Protein AF-A0A3M1HWL3-F1 (afdb_monomer_lite)

pLDDT: mean 70.91, std 23.05, range [36.47, 98.31]

Foldseek 3Di:
DDDDDDDDDDDDDPPPPVVVVVVPPPCPDPPPPPCPPPPPPDQDFDKDKAFWQDDDPVRFAQWTQGNNDIEGGDPQAAEEEQPHDDDGRFIWMFTFGQDPNHTYTNYIYTDHVVVHPDPDDDDQADKDKDKFFFQDADPDHAQWTAGPNAIEGEDPQEAEEEPPHDDDGRFIWMFIFHDDVVTYTNYIYTDDNVVHPPPPDDDDDPPDDDDDDDDDDDDDDDDDDDDDDDDDDDDDDDDDDDDDDDDDDDDDDDDDDDDDDDDDDDDDDDDDDDDYDDDDDDDDDDDDDDDDDDD

Secondary structure (DSSP, 8-state):
--------------SSSSTTTGGGS--------------------EEEEEEEEE--TTSSSEEEEETTEEEEE-TTSEEE-SSS---TT-EEEEEEEEETTEEEEEEEEE--GGGGT-TT--PPPPEEEEEEEEEE--SSSSEEEEETTEEEEE-TT-EEE-SSS---TT-EEEEEEE-SSSPEEEEEEE--GGGT-S-----S--------------------------------------PPPPPP-PPPP------------------------------------------

Structure (mmCIF, N/CA/C/O backbone):
data_AF-A0A3M1HWL3-F1
#
_entry.id   AF-A0A3M1HWL3-F1
#
loop_
_atom_site.group_PDB
_atom_site.id
_atom_site.type_symbol
_atom_site.label_atom_id
_atom_site.label_alt_id
_atom_site.label_comp_id
_atom_site.label_asym_id
_atom_site.label_entity_id
_atom_site.label_seq_id
_atom_site.pdbx_PDB_ins_code
_atom_site.Cartn_x
_atom_site.Cartn_y
_atom_site.Cartn_z
_atom_site.occupancy
_atom_site.B_iso_or_equiv
_atom_site.auth_seq_id
_atom_site.auth_comp_id
_atom_site.auth_asym_id
_atom_site.auth_atom_id
_atom_site.pdbx_PDB_model_num
ATOM 1 N N . MET A 1 1 ? -75.769 18.851 91.017 1.00 47.22 1 MET A N 1
ATOM 2 C CA . MET A 1 1 ? -76.081 18.820 89.563 1.00 47.22 1 MET A CA 1
ATOM 3 C C . MET A 1 1 ? -75.471 20.046 88.894 1.00 47.22 1 MET A C 1
ATOM 5 O O . MET A 1 1 ? -75.334 21.045 89.587 1.00 47.22 1 MET A O 1
ATOM 9 N N . LYS A 1 2 ? -75.196 19.980 87.576 1.00 42.78 2 LYS A N 1
ATOM 10 C CA . LYS A 1 2 ? -74.488 20.993 86.749 1.00 42.78 2 LYS A CA 1
ATOM 11 C C . LYS A 1 2 ? -72.995 21.183 87.112 1.00 42.78 2 LYS A C 1
ATOM 13 O O . LYS A 1 2 ? -72.636 20.995 88.265 1.00 42.78 2 LYS A O 1
ATOM 18 N N . GLN A 1 3 ? -72.095 21.587 86.206 1.00 40.44 3 GLN A N 1
ATOM 19 C CA . GLN A 1 3 ? -71.888 21.156 84.804 1.00 40.44 3 GLN A CA 1
ATOM 20 C C . GLN A 1 3 ? -70.421 21.462 84.401 1.00 40.44 3 GLN A C 1
ATOM 22 O O . GLN A 1 3 ? -69.780 22.301 85.027 1.00 40.44 3 GLN A O 1
ATOM 27 N N . ARG A 1 4 ? -69.871 20.794 83.374 1.00 51.09 4 ARG A N 1
ATOM 28 C CA . ARG A 1 4 ? -68.501 21.043 82.865 1.00 51.09 4 ARG A CA 1
ATOM 29 C C . ARG A 1 4 ? -68.395 22.390 82.132 1.00 51.09 4 ARG A C 1
ATOM 31 O O . ARG A 1 4 ? -69.223 22.620 81.257 1.00 51.09 4 ARG A O 1
ATOM 38 N N . ILE A 1 5 ? -67.299 23.137 82.324 1.00 49.81 5 ILE A N 1
ATOM 39 C CA . ILE A 1 5 ? -66.631 23.925 81.262 1.00 49.81 5 ILE A CA 1
ATOM 40 C C . ILE A 1 5 ? -65.106 23.873 81.481 1.00 49.81 5 ILE A C 1
ATOM 42 O O . ILE A 1 5 ? -64.631 24.133 82.580 1.00 49.81 5 ILE A O 1
ATOM 46 N N . HIS A 1 6 ? -64.346 23.579 80.424 1.00 48.19 6 HIS A N 1
ATOM 47 C CA . HIS A 1 6 ? -62.909 23.857 80.286 1.00 48.19 6 HIS A CA 1
ATOM 48 C C . HIS A 1 6 ? -62.634 24.229 78.816 1.00 48.19 6 HIS A C 1
ATOM 50 O O . HIS A 1 6 ? -63.374 23.789 77.941 1.00 48.19 6 HIS A O 1
ATOM 56 N N . LEU A 1 7 ? -61.536 24.961 78.572 1.00 46.34 7 LEU A N 1
ATOM 57 C CA . LEU A 1 7 ? -60.961 25.334 77.262 1.00 46.34 7 LEU A CA 1
ATOM 58 C C . LEU A 1 7 ? -61.793 26.281 76.366 1.00 46.34 7 LEU A C 1
ATOM 60 O O . LEU A 1 7 ? -62.846 25.918 75.860 1.00 46.34 7 LEU A O 1
ATOM 64 N N . SER A 1 8 ? -61.229 27.455 76.045 1.00 42.25 8 SER A N 1
ATOM 65 C CA . SER A 1 8 ? -60.746 27.761 74.677 1.00 42.25 8 SER A CA 1
ATOM 66 C C . SER A 1 8 ? -60.300 29.228 74.521 1.00 42.25 8 SER A C 1
ATOM 68 O O . SER A 1 8 ? -61.125 30.139 74.518 1.00 42.25 8 SER A O 1
ATOM 70 N N . ARG A 1 9 ? -58.986 29.446 74.365 1.00 52.34 9 ARG A N 1
ATOM 71 C CA . ARG A 1 9 ? -58.283 30.650 73.855 1.00 52.34 9 ARG A CA 1
ATOM 72 C C . ARG A 1 9 ? -56.834 30.223 73.518 1.00 52.34 9 ARG A C 1
ATOM 74 O O . ARG A 1 9 ? -56.379 29.271 74.154 1.00 52.34 9 ARG A O 1
ATOM 81 N N . PRO A 1 10 ? -56.051 30.931 72.668 1.00 53.69 10 PRO A N 1
ATOM 82 C CA . PRO A 1 10 ? -56.366 32.084 71.805 1.00 53.69 10 PRO A CA 1
ATOM 83 C C . PRO A 1 10 ? -55.828 31.908 70.346 1.00 53.69 10 PRO A C 1
ATOM 85 O O . PRO A 1 10 ? -55.469 30.810 69.942 1.00 53.69 10 PRO A O 1
ATOM 88 N N . LYS A 1 11 ? -55.668 33.025 69.607 1.00 46.22 11 LYS A N 1
ATOM 89 C CA . LYS A 1 11 ? -54.795 33.220 68.417 1.00 46.22 11 LYS A CA 1
ATOM 90 C C . LYS A 1 11 ? -55.239 32.591 67.077 1.00 46.22 11 LYS A C 1
ATOM 92 O O . LYS A 1 11 ? -54.697 31.583 66.641 1.00 46.22 11 LYS A O 1
ATOM 97 N N . GLN A 1 12 ? -56.076 33.315 66.327 1.00 54.50 12 GLN A N 1
ATOM 98 C CA . GLN A 1 12 ? -56.150 33.216 64.858 1.00 54.50 12 GLN A CA 1
ATOM 99 C C . GLN A 1 12 ? -55.900 34.595 64.227 1.00 54.50 12 GLN A C 1
ATOM 101 O O . GLN A 1 12 ? -56.829 35.353 63.976 1.00 54.50 12 GLN A O 1
ATOM 106 N N . ALA A 1 13 ? -54.623 34.940 64.037 1.00 53.09 13 ALA A N 1
ATOM 107 C CA . ALA A 1 13 ? -54.184 36.192 63.402 1.00 53.09 13 ALA A CA 1
ATOM 108 C C . ALA A 1 13 ? -52.780 36.068 62.760 1.00 53.09 13 ALA A C 1
ATOM 110 O O . ALA A 1 13 ? -52.044 37.045 62.672 1.00 53.09 13 ALA A O 1
ATOM 111 N N . LEU A 1 14 ? -52.365 34.851 62.375 1.00 52.31 14 LEU A N 1
ATOM 112 C CA . LEU A 1 14 ? -50.998 34.568 61.903 1.00 52.31 14 LEU A CA 1
ATOM 113 C C . LEU A 1 14 ? -50.956 33.484 60.806 1.00 52.31 14 LEU A C 1
ATOM 115 O O . LEU A 1 14 ? -50.090 32.616 60.804 1.00 52.31 14 LEU A O 1
ATOM 119 N N . THR A 1 15 ? -51.924 33.507 59.888 1.00 50.88 15 THR A N 1
ATOM 120 C CA . THR A 1 15 ? -52.140 32.448 58.879 1.00 50.88 15 THR A CA 1
ATOM 121 C C . THR A 1 15 ? -52.074 32.924 57.422 1.00 50.88 15 THR A C 1
ATOM 123 O O . THR A 1 15 ? -52.390 32.149 56.528 1.00 50.88 15 THR A O 1
ATOM 126 N N . LEU A 1 16 ? -51.617 34.159 57.154 1.00 48.09 16 LEU A N 1
ATOM 127 C CA . LEU A 1 16 ? -51.400 34.663 55.781 1.00 48.09 16 LEU A CA 1
ATOM 128 C C . LEU A 1 16 ? -49.927 34.898 55.391 1.00 48.09 16 LEU A C 1
ATOM 130 O O . LEU A 1 16 ? -49.612 34.871 54.207 1.00 48.09 16 LEU A O 1
ATOM 134 N N . ALA A 1 17 ? -49.008 35.088 56.345 1.00 48.66 17 ALA A N 1
ATOM 135 C CA . ALA A 1 17 ? -47.613 35.434 56.031 1.00 48.66 17 ALA A CA 1
ATOM 136 C C . ALA A 1 17 ? -46.763 34.254 55.508 1.00 48.66 17 ALA A C 1
ATOM 138 O O . ALA A 1 17 ? -45.761 34.473 54.834 1.00 48.66 17 ALA A O 1
ATOM 139 N N . LEU A 1 18 ? -47.151 33.004 55.793 1.00 48.81 18 LEU A N 1
ATOM 140 C CA . LEU A 1 18 ? -46.378 31.809 55.415 1.00 48.81 18 LEU A CA 1
ATOM 141 C C . LEU A 1 18 ? -46.730 31.236 54.031 1.00 48.81 18 LEU A C 1
ATOM 143 O O . LEU A 1 18 ? -45.906 30.539 53.445 1.00 48.81 18 LEU A O 1
ATOM 147 N N . LEU A 1 19 ? -47.899 31.567 53.469 1.00 48.03 19 LEU A N 1
ATOM 148 C CA . LEU A 1 19 ? -48.328 31.059 52.155 1.00 48.03 19 LEU A CA 1
ATOM 149 C C . LEU A 1 19 ? -47.702 31.802 50.961 1.00 48.03 19 LEU A C 1
ATOM 151 O O . LEU A 1 19 ? -47.799 31.338 49.828 1.00 48.03 19 LEU A O 1
ATOM 155 N N . LEU A 1 20 ? -47.017 32.923 51.210 1.00 48.75 20 LEU A N 1
ATOM 156 C CA . LEU A 1 20 ? -46.246 33.659 50.200 1.00 48.75 20 LEU A CA 1
ATOM 157 C C . LEU A 1 20 ? -44.775 33.211 50.120 1.00 48.75 20 LEU A C 1
ATOM 159 O O . LEU A 1 20 ? -44.113 33.482 49.124 1.00 48.75 20 LEU A O 1
ATOM 163 N N . PHE A 1 21 ? -44.277 32.470 51.119 1.00 48.28 21 PHE A N 1
ATOM 164 C CA . PHE A 1 21 ? -42.935 31.867 51.093 1.00 48.28 21 PHE A CA 1
ATOM 165 C C . PHE A 1 21 ? -42.947 30.399 50.624 1.00 48.28 21 PHE A C 1
ATOM 167 O O . PHE A 1 21 ? -41.937 29.892 50.144 1.00 48.28 21 PHE A O 1
ATOM 174 N N . SER A 1 22 ? -44.099 29.718 50.685 1.00 47.78 22 SER A N 1
ATOM 175 C CA . SER A 1 22 ? -44.264 28.342 50.190 1.00 47.78 22 SER A CA 1
ATOM 176 C C . SER A 1 22 ? -44.383 28.220 48.664 1.00 47.78 22 SER A C 1
ATOM 178 O O . SER A 1 22 ? -44.334 27.107 48.147 1.00 47.78 22 SER A O 1
ATOM 180 N N . LEU A 1 23 ? -44.518 29.331 47.928 1.00 48.88 23 LEU A N 1
ATOM 181 C CA . LEU A 1 23 ? -44.571 29.319 46.458 1.00 48.88 23 LEU A CA 1
ATOM 182 C C . LEU A 1 23 ? -43.179 29.342 45.791 1.00 48.88 23 LEU A C 1
ATOM 184 O O . LEU A 1 23 ? -43.087 29.237 44.572 1.00 48.88 23 LEU A O 1
ATOM 188 N N . LEU A 1 24 ? -42.095 29.445 46.572 1.00 54.09 24 LEU A N 1
ATOM 189 C CA . LEU A 1 24 ? -40.714 29.496 46.066 1.00 54.09 24 LEU A CA 1
ATOM 190 C C . LEU A 1 24 ? -39.944 28.163 46.204 1.00 54.09 24 LEU A C 1
ATOM 192 O O . LEU A 1 24 ? -38.723 28.140 46.088 1.00 54.09 24 LEU A O 1
ATOM 196 N N . ALA A 1 25 ? -40.652 27.055 46.451 1.00 52.81 25 ALA A N 1
ATOM 197 C CA . ALA A 1 25 ? -40.077 25.719 46.660 1.00 52.81 25 ALA A CA 1
ATOM 198 C C . ALA A 1 25 ? -40.472 24.680 45.584 1.00 52.81 25 ALA A C 1
ATOM 200 O O . ALA A 1 25 ? -40.158 23.501 45.726 1.00 52.81 25 ALA A O 1
ATOM 201 N N . LEU A 1 26 ? -41.138 25.099 44.496 1.00 53.81 26 LEU A N 1
ATOM 202 C CA . LEU A 1 26 ? -41.476 24.247 43.340 1.00 53.81 26 LEU A CA 1
ATOM 203 C C . LEU A 1 26 ? -40.647 24.583 42.088 1.00 53.81 26 LEU A C 1
ATOM 205 O O . LEU A 1 26 ? -41.133 24.532 40.962 1.00 53.81 26 LEU A O 1
ATOM 209 N N . PHE A 1 27 ? -39.357 24.848 42.287 1.00 58.44 27 PHE A N 1
ATOM 210 C CA . PHE A 1 27 ? -38.352 24.623 41.251 1.00 58.44 27 PHE A CA 1
ATOM 211 C C . PHE A 1 27 ? -37.621 23.312 41.568 1.00 58.44 27 PHE A C 1
ATOM 213 O O . PHE A 1 27 ? -36.590 23.353 42.246 1.00 58.44 27 PHE A O 1
ATOM 220 N N . PRO A 1 28 ? -38.120 22.137 41.116 1.00 55.75 28 PRO A N 1
ATOM 221 C CA . PRO A 1 28 ? -37.243 20.979 40.987 1.00 55.75 28 PRO A CA 1
ATOM 222 C C . PRO A 1 28 ? -36.056 21.436 40.141 1.00 55.75 28 PRO A C 1
ATOM 224 O O . PRO A 1 28 ? -36.254 22.007 39.067 1.00 55.75 28 PRO A O 1
ATOM 227 N N . GLY A 1 29 ? -34.847 21.299 40.692 1.00 54.78 29 GLY A N 1
ATOM 228 C CA . GLY A 1 29 ? -33.678 21.995 40.169 1.00 54.78 29 GLY A CA 1
ATOM 229 C C . GLY A 1 29 ? -33.536 21.776 38.668 1.00 54.78 29 GLY A C 1
ATOM 230 O O . GLY A 1 29 ? -33.640 20.639 38.204 1.00 54.78 29 GLY A O 1
ATOM 231 N N . MET A 1 30 ? -33.297 22.858 37.920 1.00 61.97 30 MET A N 1
ATOM 232 C CA . MET A 1 30 ? -32.894 22.755 36.522 1.00 61.97 30 MET A CA 1
ATOM 233 C C . MET A 1 30 ? -31.543 22.047 36.479 1.00 61.97 30 MET A C 1
ATOM 235 O O . MET A 1 30 ? -30.487 22.677 36.500 1.00 61.97 30 MET A O 1
ATOM 239 N N . ALA A 1 31 ? -31.590 20.715 36.441 1.00 56.38 31 ALA A N 1
ATOM 240 C CA . ALA A 1 31 ? -30.487 19.903 35.992 1.00 56.38 31 ALA A CA 1
ATOM 241 C C . ALA A 1 31 ? -30.083 20.478 34.641 1.00 56.38 31 ALA A C 1
ATOM 243 O O . ALA A 1 31 ? -30.916 20.551 33.733 1.00 56.38 31 ALA A O 1
ATOM 244 N N . SER A 1 32 ? -28.836 20.935 34.538 1.00 51.66 32 SER A N 1
ATOM 245 C CA . SER A 1 32 ? -28.289 21.432 33.289 1.00 51.66 32 SER A CA 1
ATOM 246 C C . SER A 1 32 ? -28.377 20.308 32.269 1.00 51.66 32 SER A C 1
ATOM 248 O O . SER A 1 32 ? -27.518 19.428 32.218 1.00 51.66 32 SER A O 1
ATOM 250 N N . ALA A 1 33 ? -29.435 20.340 31.460 1.00 50.56 33 ALA A N 1
ATOM 251 C CA . ALA A 1 33 ? -29.494 19.652 30.193 1.00 50.56 33 ALA A CA 1
ATOM 252 C C . ALA A 1 33 ? -28.447 20.338 29.320 1.00 50.56 33 ALA A C 1
ATOM 254 O O . ALA A 1 33 ? -28.773 21.240 28.544 1.00 50.56 33 ALA A O 1
ATOM 255 N N . ASP A 1 34 ? -27.184 19.947 29.533 1.00 49.66 34 ASP A N 1
ATOM 256 C CA . ASP A 1 34 ? -26.036 20.331 28.731 1.00 49.66 34 ASP A CA 1
ATOM 257 C C . ASP A 1 34 ? -26.288 19.811 27.323 1.00 49.66 34 ASP A C 1
ATOM 259 O O . ASP A 1 34 ? -25.850 18.740 26.892 1.00 49.66 34 ASP A O 1
ATOM 263 N N . SER A 1 35 ? -27.041 20.638 26.611 1.00 51.84 35 SER A N 1
ATOM 264 C CA . SER A 1 35 ? -27.307 20.565 25.196 1.00 51.84 35 SER A CA 1
ATOM 265 C C . SER A 1 35 ? -26.067 21.054 24.458 1.00 51.84 35 SER A C 1
ATOM 267 O O . SER A 1 35 ? -26.163 21.865 23.539 1.00 51.84 35 SER A O 1
ATOM 269 N N . SER A 1 36 ? -24.897 20.536 24.857 1.00 53.97 36 SER A N 1
ATOM 270 C CA . SER A 1 36 ? -23.894 19.963 23.972 1.00 53.97 36 SER A CA 1
ATOM 271 C C . SER A 1 36 ? -24.584 19.483 22.699 1.00 53.97 36 SER A C 1
ATOM 273 O O . SER A 1 36 ? -25.106 18.371 22.596 1.00 53.97 36 SER A O 1
ATOM 275 N N . VAL A 1 37 ? -24.690 20.411 21.744 1.00 49.88 37 VAL A N 1
ATOM 276 C CA . VAL A 1 37 ? -25.440 20.210 20.513 1.00 49.88 37 VAL A CA 1
ATOM 277 C C . VAL A 1 37 ? -24.783 19.027 19.838 1.00 49.88 37 VAL A C 1
ATOM 279 O O . VAL A 1 37 ? -23.657 19.140 19.345 1.00 49.88 37 VAL A O 1
ATOM 282 N N . GLN A 1 38 ? -25.463 17.878 19.859 1.00 51.12 38 GLN A N 1
ATOM 283 C CA . GLN A 1 38 ? -25.009 16.685 19.166 1.00 51.12 38 GLN A CA 1
ATOM 284 C C . GLN A 1 38 ? -25.100 16.995 17.680 1.00 51.12 38 GLN A C 1
ATOM 286 O O . GLN A 1 38 ? -26.122 16.745 17.039 1.00 51.12 38 GLN A O 1
ATOM 291 N N . ALA A 1 39 ? -24.028 17.606 17.166 1.00 57.38 39 ALA A N 1
ATOM 292 C CA . ALA A 1 39 ? -23.864 17.955 15.771 1.00 57.38 39 ALA A CA 1
ATOM 293 C C . ALA A 1 39 ? -24.282 16.721 14.968 1.00 57.38 39 ALA A C 1
ATOM 295 O O . ALA A 1 39 ? -23.737 15.637 15.226 1.00 57.38 39 ALA A O 1
ATOM 296 N N . PRO A 1 40 ? -25.307 16.854 14.103 1.00 52.78 40 PRO A N 1
ATOM 297 C CA . PRO A 1 40 ? -26.088 15.724 13.608 1.00 52.78 40 PRO A CA 1
ATOM 298 C C . PRO A 1 40 ? -25.132 14.670 13.079 1.00 52.78 40 PRO A C 1
ATOM 300 O O . PRO A 1 40 ? -24.224 15.060 12.350 1.00 52.78 40 PRO A O 1
ATOM 303 N N . MET A 1 41 ? -25.304 13.399 13.490 1.00 52.22 41 MET A N 1
ATOM 304 C CA . MET A 1 41 ? -24.311 12.312 13.373 1.00 52.22 41 MET A CA 1
ATOM 305 C C . MET A 1 41 ? -23.811 12.081 11.937 1.00 52.22 41 MET A C 1
ATOM 307 O O . MET A 1 41 ? -24.128 11.102 11.251 1.00 52.22 41 MET A O 1
ATOM 311 N N . GLU A 1 42 ? -22.943 12.995 11.524 1.00 52.69 42 GLU A N 1
ATOM 312 C CA . GLU A 1 42 ? -22.092 12.951 10.363 1.00 52.69 42 GLU A CA 1
ATOM 313 C C . GLU A 1 42 ? -21.336 11.632 10.470 1.00 52.69 42 GLU A C 1
ATOM 315 O O . GLU A 1 42 ? -20.925 11.225 11.564 1.00 52.69 42 GLU A O 1
ATOM 320 N N . ARG A 1 43 ? -21.221 10.894 9.363 1.00 60.56 43 ARG A N 1
ATOM 321 C CA . ARG A 1 43 ? -20.909 9.453 9.402 1.00 60.56 43 ARG A CA 1
ATOM 322 C C . ARG A 1 43 ? -19.403 9.207 9.573 1.00 60.56 43 ARG A C 1
ATOM 324 O O . ARG A 1 43 ? -18.807 8.415 8.817 1.00 60.56 43 ARG A O 1
ATOM 331 N N . ARG A 1 44 ? -18.823 9.915 10.552 1.00 66.56 44 ARG A N 1
ATOM 332 C CA . ARG A 1 44 ? -17.413 10.206 10.788 1.00 66.56 44 ARG A CA 1
ATOM 333 C C . ARG A 1 44 ? -16.609 8.924 10.788 1.00 66.56 44 ARG A C 1
ATOM 335 O O . ARG A 1 44 ? -16.728 8.043 11.635 1.00 66.56 44 ARG A O 1
ATOM 342 N N . ARG A 1 45 ? -15.796 8.831 9.746 1.00 81.44 45 ARG A N 1
ATOM 343 C CA . ARG A 1 45 ? -14.813 7.782 9.531 1.00 81.44 45 ARG A CA 1
ATOM 344 C C . ARG A 1 45 ? -13.617 8.072 10.426 1.00 81.44 45 ARG A C 1
ATOM 346 O O . ARG A 1 45 ? -12.708 8.789 10.018 1.00 81.44 45 ARG A O 1
ATOM 353 N N . ALA A 1 46 ? -13.653 7.543 11.641 1.00 93.81 46 ALA A N 1
ATOM 354 C CA . ALA A 1 46 ? -12.546 7.658 12.575 1.00 93.81 46 ALA A CA 1
ATOM 355 C C . ALA A 1 46 ? -11.341 6.827 12.101 1.00 93.81 46 ALA A C 1
ATOM 357 O O . ALA A 1 46 ? -11.486 5.833 11.377 1.00 93.81 46 ALA A O 1
ATOM 358 N N . SER A 1 47 ? -10.149 7.235 12.524 1.00 96.31 47 SER A N 1
ATOM 359 C CA . SER A 1 47 ? -8.898 6.508 12.317 1.00 96.31 47 SER A CA 1
ATOM 360 C C . SER A 1 47 ? -8.088 6.479 13.602 1.00 96.31 47 SER A C 1
ATOM 362 O O . SER A 1 47 ? -8.042 7.474 14.320 1.00 96.31 47 SER A O 1
ATOM 364 N N . TRP A 1 48 ? -7.440 5.350 13.859 1.00 97.38 48 TRP A N 1
ATOM 365 C CA . TRP A 1 48 ? -6.569 5.115 15.005 1.00 97.38 48 TRP A CA 1
ATOM 366 C C . TRP A 1 48 ? -5.295 4.418 14.517 1.00 97.38 48 TRP A C 1
ATOM 368 O O . TRP A 1 48 ? -5.351 3.636 13.562 1.00 97.38 48 TRP A O 1
ATOM 378 N N . ARG A 1 49 ? -4.159 4.720 15.149 1.00 97.38 49 ARG A N 1
ATOM 379 C CA . ARG A 1 49 ? -2.868 4.062 14.911 1.00 97.38 49 ARG A CA 1
ATOM 380 C C . ARG A 1 49 ? -2.374 3.434 16.205 1.00 97.38 49 ARG A C 1
ATOM 382 O O . ARG A 1 49 ? -2.605 3.980 17.280 1.00 97.38 49 ARG A O 1
ATOM 389 N N . GLY A 1 50 ? -1.699 2.301 16.086 1.00 97.25 50 GLY A N 1
ATOM 390 C CA . GLY A 1 50 ? -1.073 1.618 17.208 1.00 97.25 50 GLY A CA 1
ATOM 391 C C . GLY A 1 50 ? -0.522 0.255 16.814 1.00 97.25 50 GLY A C 1
ATOM 392 O O . GLY A 1 50 ? -0.786 -0.248 15.721 1.00 97.25 50 GLY A O 1
ATOM 393 N N . VAL A 1 51 ? 0.244 -0.339 17.722 1.00 96.69 51 VAL A N 1
ATOM 394 C CA . VAL A 1 51 ? 0.781 -1.695 17.574 1.00 96.69 51 VAL A CA 1
ATOM 395 C C . VAL A 1 51 ? -0.357 -2.707 17.700 1.00 96.69 51 VAL A C 1
ATOM 397 O O . VAL A 1 51 ? -1.195 -2.580 18.597 1.00 96.69 51 VAL A O 1
ATOM 400 N N . ILE A 1 52 ? -0.407 -3.707 16.822 1.00 97.44 52 ILE A N 1
ATOM 401 C CA . ILE A 1 52 ? -1.327 -4.842 16.959 1.00 97.44 52 ILE A CA 1
ATOM 402 C C . ILE A 1 52 ? -0.852 -5.695 18.142 1.00 97.44 52 ILE A C 1
ATOM 404 O O . ILE A 1 52 ? 0.213 -6.302 18.069 1.00 97.44 52 ILE A O 1
ATOM 408 N N . SER A 1 53 ? -1.631 -5.770 19.221 1.00 97.25 53 SER A N 1
ATOM 409 C CA . SER A 1 53 ? -1.343 -6.652 20.364 1.00 97.25 53 SER A CA 1
ATOM 410 C C . SER A 1 53 ? -2.123 -7.967 20.313 1.00 97.25 53 SER A C 1
ATOM 412 O O . SER A 1 53 ? -1.675 -8.959 20.876 1.00 97.25 53 SER A O 1
ATOM 414 N N . ALA A 1 54 ? -3.254 -8.009 19.601 1.00 96.94 54 ALA A N 1
ATOM 415 C CA . ALA A 1 54 ? -3.995 -9.239 19.332 1.00 96.94 54 ALA A CA 1
ATOM 416 C C . ALA A 1 54 ? -4.762 -9.162 18.004 1.00 96.94 54 ALA A C 1
ATOM 418 O O . ALA A 1 54 ? -5.178 -8.090 17.558 1.00 96.94 54 ALA A O 1
ATOM 419 N N . MET A 1 55 ? -4.982 -10.319 17.383 1.00 95.38 55 MET A N 1
ATOM 420 C CA . MET A 1 55 ? -5.774 -10.479 16.163 1.00 95.38 55 MET A CA 1
ATOM 421 C C . MET A 1 55 ? -6.479 -11.847 16.163 1.00 95.38 55 MET A C 1
ATOM 423 O O . MET A 1 55 ? -6.064 -12.735 16.909 1.00 95.38 55 MET A O 1
ATOM 427 N N . PRO A 1 56 ? -7.530 -12.055 15.349 1.00 93.62 56 PRO A N 1
ATOM 428 C CA . PRO A 1 56 ? -8.282 -13.309 15.355 1.00 93.62 56 PRO A CA 1
ATOM 429 C C . PRO A 1 56 ? -7.420 -14.495 14.908 1.00 93.62 56 PRO A C 1
ATOM 431 O O . PRO A 1 56 ? -6.624 -14.346 13.984 1.00 93.62 56 PRO A O 1
ATOM 434 N N . ALA A 1 57 ? -7.660 -15.693 15.452 1.00 81.62 57 ALA A N 1
ATOM 435 C CA . ALA A 1 57 ? -6.960 -16.918 15.035 1.00 81.62 57 ALA A CA 1
ATOM 436 C C . ALA A 1 57 ? -7.126 -17.227 13.528 1.00 81.62 57 ALA A C 1
ATOM 438 O O . ALA A 1 57 ? -6.193 -17.672 12.871 1.00 81.62 57 ALA A O 1
ATOM 439 N N . GLY A 1 58 ? -8.283 -16.890 12.940 1.00 76.81 58 GLY A N 1
ATOM 440 C CA . GLY A 1 58 ? -8.517 -16.931 11.485 1.00 76.81 58 GLY A CA 1
ATOM 441 C C . GLY A 1 58 ? -7.927 -15.745 10.696 1.00 76.81 58 GLY A C 1
ATOM 442 O O . GLY A 1 58 ? -8.338 -15.490 9.563 1.00 76.81 58 GLY A O 1
ATOM 443 N N . GLY A 1 59 ? -7.054 -14.944 11.313 1.00 77.12 59 GLY A N 1
ATOM 444 C CA . GLY A 1 59 ? -6.237 -13.872 10.731 1.00 77.12 59 GLY A CA 1
ATOM 445 C C . GLY A 1 59 ? -6.956 -12.671 10.102 1.00 77.12 59 GLY A C 1
ATOM 446 O O . GLY A 1 59 ? -6.285 -11.762 9.612 1.00 77.12 59 GLY A O 1
ATOM 447 N N . ARG A 1 60 ? -8.299 -12.663 10.019 1.00 88.62 60 ARG A N 1
ATOM 448 C CA . ARG A 1 60 ? -9.032 -11.717 9.147 1.00 88.62 60 ARG A CA 1
ATOM 449 C C . ARG A 1 60 ? -10.296 -11.097 9.744 1.00 88.62 60 ARG A C 1
ATOM 451 O O . ARG A 1 60 ? -10.432 -9.876 9.704 1.00 88.62 60 ARG A O 1
ATOM 458 N N . SER A 1 61 ? -11.220 -11.907 10.262 1.00 95.38 61 SER A N 1
ATOM 459 C CA . SER A 1 61 ? -12.498 -11.454 10.849 1.00 95.38 61 SER A CA 1
ATOM 460 C C . SER A 1 61 ? -12.574 -11.838 12.324 1.00 95.38 61 SER A C 1
ATOM 462 O O . SER A 1 61 ? -12.073 -12.897 12.688 1.00 95.38 61 SER A O 1
ATOM 464 N N . GLY A 1 62 ? -13.192 -10.993 13.151 1.00 96.00 62 GLY A N 1
ATOM 465 C CA . GLY A 1 62 ? -13.159 -11.080 14.616 1.00 96.00 62 GLY A CA 1
ATOM 466 C C . GLY A 1 62 ? -12.593 -9.804 15.249 1.00 96.00 62 GLY A C 1
ATOM 467 O O . GLY A 1 62 ? -12.465 -8.779 14.574 1.00 96.00 62 GLY A O 1
ATOM 468 N N . VAL A 1 63 ? -12.261 -9.859 16.539 1.00 97.12 63 VAL A N 1
ATOM 469 C CA . VAL A 1 63 ? -11.671 -8.733 17.284 1.00 97.12 63 VAL A CA 1
ATOM 470 C C . VAL A 1 63 ? -10.178 -8.595 16.972 1.00 97.12 63 VAL A C 1
ATOM 472 O O . VAL A 1 63 ? -9.436 -9.573 16.979 1.00 97.12 63 VAL A O 1
ATOM 475 N N . TRP A 1 64 ? -9.744 -7.365 16.708 1.00 98.19 64 TRP A N 1
ATOM 476 C CA . TRP A 1 64 ? -8.344 -6.947 16.669 1.00 98.19 64 TRP A CA 1
ATOM 477 C C . TRP A 1 64 ? -8.101 -5.961 17.810 1.00 98.19 64 TRP A C 1
ATOM 479 O O . TRP A 1 64 ? -8.928 -5.072 18.015 1.00 98.19 64 TRP A O 1
ATOM 489 N N . VAL A 1 65 ? -6.965 -6.060 18.497 1.00 98.00 65 VAL A N 1
ATOM 490 C CA . VAL A 1 65 ? -6.535 -5.075 19.499 1.00 98.00 65 VAL A CA 1
ATOM 491 C C . VAL A 1 65 ? -5.346 -4.307 18.934 1.00 98.00 65 VAL A C 1
ATOM 493 O O . VAL A 1 65 ? -4.323 -4.900 18.596 1.00 98.00 65 VAL A O 1
ATOM 496 N N . ILE A 1 66 ? -5.508 -2.993 18.769 1.00 98.31 66 ILE A N 1
ATOM 497 C CA . ILE A 1 66 ? -4.560 -2.109 18.074 1.00 98.31 66 ILE A CA 1
ATOM 498 C C . ILE A 1 66 ? -4.335 -0.868 18.941 1.00 98.31 66 ILE A C 1
ATOM 500 O O . ILE A 1 66 ? -5.266 -0.097 19.178 1.00 98.31 66 ILE A O 1
ATOM 504 N N . GLY A 1 67 ? -3.115 -0.676 19.447 1.00 96.88 67 GLY A N 1
ATOM 505 C CA . GLY A 1 67 ? -2.793 0.404 20.390 1.00 96.88 67 GLY A CA 1
ATOM 506 C C . GLY A 1 67 ? -3.684 0.380 21.636 1.00 96.88 67 GLY A C 1
ATOM 507 O O . GLY A 1 67 ? -4.260 1.404 21.992 1.00 96.88 67 GLY A O 1
ATOM 508 N N . GLY A 1 68 ? -3.893 -0.806 22.217 1.00 96.81 68 GLY A N 1
ATOM 509 C CA . GLY A 1 68 ? -4.741 -1.003 23.401 1.00 96.81 68 GLY A CA 1
ATOM 510 C C . GLY A 1 68 ? -6.251 -0.831 23.180 1.00 96.81 68 GLY A C 1
ATOM 511 O O . GLY A 1 68 ? -6.998 -0.827 24.152 1.00 96.81 68 GLY A O 1
ATOM 512 N N . ARG A 1 69 ? -6.729 -0.680 21.934 1.00 98.12 69 ARG A N 1
ATOM 513 C CA . ARG A 1 69 ? -8.161 -0.528 21.618 1.00 98.12 69 ARG A CA 1
ATOM 514 C C . ARG A 1 69 ? -8.690 -1.673 20.769 1.00 98.12 69 ARG A C 1
ATOM 516 O O . ARG A 1 69 ? -8.037 -2.083 19.812 1.00 98.12 69 ARG A O 1
ATOM 523 N N . GLU A 1 70 ? -9.899 -2.132 21.080 1.00 98.12 70 GLU A N 1
ATOM 524 C CA . GLU A 1 70 ? -10.595 -3.156 20.301 1.00 98.12 70 GLU A CA 1
ATOM 525 C C . GLU A 1 70 ? -11.253 -2.605 19.030 1.00 98.12 70 GLU A C 1
ATOM 527 O O . GLU A 1 70 ? -11.872 -1.533 19.029 1.00 98.12 70 GLU A O 1
ATOM 532 N N . PHE A 1 71 ? -11.179 -3.398 17.959 1.00 98.19 71 PHE A N 1
ATOM 533 C CA . PHE A 1 71 ? -11.820 -3.151 16.673 1.00 98.19 71 PHE A CA 1
ATOM 534 C C . PHE A 1 71 ? -12.386 -4.446 16.082 1.00 98.19 71 PHE A C 1
ATOM 536 O O . PHE A 1 71 ? -11.659 -5.409 15.845 1.00 98.19 71 PHE A O 1
ATOM 543 N N . VAL A 1 72 ? -13.681 -4.462 15.760 1.00 97.44 72 VAL A N 1
ATOM 544 C CA . VAL A 1 72 ? -14.330 -5.627 15.137 1.00 97.44 72 VAL A CA 1
ATOM 545 C C . VAL A 1 72 ? -14.143 -5.584 13.622 1.00 97.44 72 VAL A C 1
ATOM 547 O O . VAL A 1 72 ? -14.715 -4.731 12.932 1.00 97.44 72 VAL A O 1
ATOM 550 N N . ALA A 1 73 ? -13.370 -6.533 13.097 1.00 97.56 73 ALA A N 1
ATOM 551 C CA . ALA A 1 73 ? -13.220 -6.799 11.673 1.00 97.56 73 ALA A CA 1
ATOM 552 C C . ALA A 1 73 ? -14.224 -7.856 11.182 1.00 97.56 73 ALA A C 1
ATOM 554 O O . ALA A 1 73 ? -14.656 -8.747 11.910 1.00 97.56 73 ALA A O 1
ATOM 555 N N . THR A 1 74 ? -14.582 -7.765 9.906 1.00 95.19 74 THR A N 1
ATOM 556 C CA . THR A 1 74 ? -15.559 -8.616 9.214 1.00 95.19 74 THR A CA 1
ATOM 557 C C . THR A 1 74 ? -15.049 -8.957 7.813 1.00 95.19 74 THR A C 1
ATOM 559 O O . THR A 1 74 ? -14.093 -8.347 7.334 1.00 95.19 74 THR A O 1
ATOM 562 N N . SER A 1 75 ? -15.752 -9.822 7.078 1.00 94.75 75 SER A N 1
ATOM 563 C CA . SER A 1 75 ? -15.480 -10.087 5.654 1.00 94.75 75 SER A CA 1
ATOM 564 C C . SER A 1 75 ? -15.492 -8.828 4.765 1.00 94.75 75 SER A C 1
ATOM 566 O O . SER A 1 75 ? -14.861 -8.813 3.709 1.00 94.75 75 SER A O 1
ATOM 568 N N . ARG A 1 76 ? -16.157 -7.744 5.197 1.00 94.50 76 ARG A N 1
ATOM 569 C CA . ARG A 1 76 ? -16.184 -6.437 4.510 1.00 94.50 76 ARG A CA 1
ATOM 570 C C . ARG A 1 76 ? -15.003 -5.521 4.879 1.00 94.50 76 ARG A C 1
ATOM 572 O O . ARG A 1 76 ? -14.824 -4.469 4.260 1.00 94.50 76 ARG A O 1
ATOM 579 N N . THR A 1 77 ? -14.196 -5.880 5.878 1.00 96.69 77 THR A N 1
ATOM 580 C CA . THR A 1 77 ? -13.072 -5.072 6.371 1.00 96.69 77 THR A CA 1
ATOM 581 C C . THR A 1 77 ? -11.868 -5.210 5.444 1.00 96.69 77 THR A C 1
ATOM 583 O O . THR A 1 77 ? -11.326 -6.293 5.227 1.00 96.69 77 THR A O 1
ATOM 586 N N . ARG A 1 78 ? -11.419 -4.092 4.868 1.00 96.25 78 ARG A N 1
ATOM 587 C CA . ARG A 1 78 ? -10.357 -4.100 3.854 1.00 96.25 78 ARG A CA 1
ATOM 588 C C . ARG A 1 78 ? -8.977 -4.128 4.506 1.00 96.25 78 ARG A C 1
ATOM 590 O O . ARG A 1 78 ? -8.394 -3.073 4.736 1.00 96.25 78 ARG A O 1
ATOM 597 N N . LEU A 1 79 ? -8.461 -5.330 4.749 1.00 95.31 79 LEU A N 1
ATOM 598 C CA . LEU A 1 79 ? -7.077 -5.558 5.179 1.00 95.31 79 LEU A CA 1
ATOM 599 C C . LEU A 1 79 ? -6.095 -5.154 4.071 1.00 95.31 79 LEU A C 1
ATOM 601 O O . LEU A 1 79 ? -6.352 -5.420 2.887 1.00 95.31 79 LEU A O 1
ATOM 605 N N . LYS A 1 80 ? -4.999 -4.481 4.422 1.00 93.62 80 LYS A N 1
ATOM 606 C CA . LYS A 1 80 ? -4.007 -3.948 3.478 1.00 93.62 80 LYS A CA 1
ATOM 607 C C . LYS A 1 80 ? -2.596 -4.063 4.053 1.00 93.62 80 LYS A C 1
ATOM 609 O O . LYS A 1 80 ? -2.196 -3.289 4.905 1.00 93.62 80 LYS A O 1
ATOM 614 N N . GLN A 1 81 ? -1.822 -5.003 3.538 1.00 89.31 81 GLN A N 1
ATOM 615 C CA . GLN A 1 81 ? -0.408 -5.137 3.876 1.00 89.31 81 GLN A CA 1
ATOM 616 C C . GLN A 1 81 ? 0.372 -4.173 2.971 1.00 89.31 81 GLN A C 1
ATOM 618 O O . GLN A 1 81 ? 0.571 -4.427 1.778 1.00 89.31 81 GLN A O 1
ATOM 623 N N . LYS A 1 82 ? 0.636 -2.966 3.487 1.00 81.19 82 LYS A N 1
ATOM 624 C CA . LYS A 1 82 ? 1.300 -1.877 2.753 1.00 81.19 82 LYS A CA 1
ATOM 625 C C . LYS A 1 82 ? 2.761 -1.717 3.158 1.00 81.19 82 LYS A C 1
ATOM 627 O O . LYS A 1 82 ? 3.566 -1.403 2.287 1.00 81.19 82 LYS A O 1
ATOM 632 N N . HIS A 1 83 ? 3.077 -1.904 4.426 1.00 80.50 83 HIS A N 1
ATOM 633 C CA . HIS A 1 83 ? 4.410 -1.699 4.977 1.00 80.50 83 HIS A CA 1
ATOM 634 C C . HIS A 1 83 ? 4.740 -2.970 5.768 1.00 80.50 83 HIS A C 1
ATOM 636 O O . HIS A 1 83 ? 4.617 -3.017 6.980 1.00 80.50 83 HIS A O 1
ATOM 642 N N . GLY A 1 84 ? 4.973 -4.064 5.035 1.00 80.25 84 GLY A N 1
ATOM 643 C CA . GLY A 1 84 ? 5.041 -5.415 5.601 1.00 80.25 84 GLY A CA 1
ATOM 644 C C . GLY A 1 84 ? 3.673 -6.091 5.835 1.00 80.25 84 GLY A C 1
ATOM 645 O O . GLY A 1 84 ? 2.625 -5.541 5.452 1.00 80.25 84 GLY A O 1
ATOM 646 N N . PRO A 1 85 ? 3.680 -7.313 6.410 1.00 87.31 85 PRO A N 1
ATOM 647 C CA . PRO A 1 85 ? 2.489 -8.102 6.738 1.00 87.31 85 PRO A CA 1
ATOM 648 C C . PRO A 1 85 ? 1.619 -7.451 7.837 1.00 87.31 85 PRO A C 1
ATOM 650 O O . PRO A 1 85 ? 1.798 -6.299 8.208 1.00 87.31 85 PRO A O 1
ATOM 653 N N . LEU A 1 86 ? 0.602 -8.176 8.311 1.00 92.25 86 LEU A N 1
ATOM 654 C CA . LEU A 1 86 ? -0.215 -7.800 9.470 1.00 92.25 86 LEU A CA 1
ATOM 655 C C . LEU A 1 86 ? -0.087 -8.953 10.463 1.00 92.25 86 LEU A C 1
ATOM 657 O O . LEU A 1 86 ? -0.398 -10.086 10.098 1.00 92.25 86 LEU A O 1
ATOM 661 N N . GLY A 1 87 ? 0.392 -8.658 11.665 1.00 92.25 87 GLY A N 1
ATOM 662 C CA . GLY A 1 87 ? 0.713 -9.623 12.713 1.00 92.25 87 GLY A CA 1
ATOM 663 C C . GLY A 1 87 ? 0.812 -8.918 14.063 1.00 92.25 87 GLY A C 1
ATOM 664 O O . GLY A 1 87 ? 0.863 -7.689 14.107 1.00 92.25 87 GLY A O 1
ATOM 665 N N . VAL A 1 88 ? 0.842 -9.681 15.155 1.00 94.31 88 VAL A N 1
ATOM 666 C CA . VAL A 1 88 ? 1.123 -9.129 16.490 1.00 94.31 88 VAL A CA 1
ATOM 667 C C . VAL A 1 88 ? 2.526 -8.506 16.500 1.00 94.31 88 VAL A C 1
ATOM 669 O O . VAL A 1 88 ? 3.442 -9.040 15.879 1.00 94.31 88 VAL A O 1
ATOM 672 N N . GLY A 1 89 ? 2.675 -7.352 17.151 1.00 91.94 89 GLY A N 1
ATOM 673 C CA . GLY A 1 89 ? 3.904 -6.551 17.175 1.00 91.94 89 GLY A CA 1
ATOM 674 C C . GLY A 1 89 ? 4.039 -5.526 16.040 1.00 91.94 89 GLY A C 1
ATOM 675 O O . GLY A 1 89 ? 4.842 -4.611 16.166 1.00 91.94 89 GLY A O 1
ATOM 676 N N . VAL A 1 90 ? 3.237 -5.612 14.971 1.00 92.69 90 VAL A N 1
ATOM 677 C CA . VAL A 1 90 ? 3.330 -4.703 13.808 1.00 92.69 90 VAL A CA 1
ATOM 678 C C . VAL A 1 90 ? 2.494 -3.433 14.015 1.00 92.69 90 VAL A C 1
ATOM 680 O O . VAL A 1 90 ? 1.363 -3.500 14.513 1.00 92.69 90 VAL A O 1
ATOM 683 N N . CYS A 1 91 ? 3.002 -2.273 13.590 1.00 94.75 91 CYS A N 1
ATOM 684 C CA . CYS A 1 91 ? 2.229 -1.027 13.563 1.00 94.75 91 CYS A CA 1
ATOM 685 C C . CYS A 1 91 ? 1.106 -1.035 12.505 1.00 94.75 91 CYS A C 1
ATOM 687 O O . CYS A 1 91 ? 1.292 -1.460 11.361 1.00 94.75 91 CYS A O 1
ATOM 689 N N . ALA A 1 92 ? -0.083 -0.530 12.855 1.00 97.00 92 ALA A N 1
ATOM 690 C CA . ALA A 1 92 ? -1.213 -0.470 11.928 1.00 97.00 92 ALA A CA 1
ATOM 691 C C . ALA A 1 92 ? -2.096 0.777 12.078 1.00 97.00 92 ALA A C 1
ATOM 693 O O . ALA A 1 92 ? -2.397 1.234 13.181 1.00 97.00 92 ALA A O 1
ATOM 694 N N . GLU A 1 93 ? -2.614 1.258 10.942 1.00 97.75 93 GLU A N 1
ATOM 695 C CA . GLU A 1 93 ? -3.744 2.184 10.871 1.00 97.75 93 GLU A CA 1
ATOM 696 C C . GLU A 1 93 ? -5.058 1.414 10.665 1.00 97.75 93 GLU A C 1
ATOM 698 O O . GLU A 1 93 ? -5.317 0.836 9.598 1.00 97.75 93 GLU A O 1
ATOM 703 N N . VAL A 1 94 ? -5.957 1.503 11.643 1.00 98.00 94 VAL A N 1
ATOM 704 C CA . VAL A 1 94 ? -7.356 1.083 11.507 1.00 98.00 94 VAL A CA 1
ATOM 705 C C . VAL A 1 94 ? -8.246 2.289 11.222 1.00 98.00 94 VAL A C 1
ATOM 707 O O . VAL A 1 94 ? -8.178 3.314 11.898 1.00 98.00 94 VAL A O 1
ATOM 710 N N . LYS A 1 95 ? -9.129 2.165 10.223 1.00 97.94 95 LYS A N 1
ATOM 711 C CA . LYS A 1 95 ? -10.225 3.117 9.996 1.00 97.94 95 LYS A CA 1
ATOM 712 C C . LYS A 1 95 ? -11.570 2.436 10.234 1.00 97.94 95 LYS A C 1
ATOM 714 O O . LYS A 1 95 ? -11.844 1.363 9.682 1.00 97.94 95 LYS A O 1
ATOM 719 N N . TYR A 1 96 ? -12.403 3.066 11.055 1.00 97.44 96 TYR A N 1
ATOM 720 C CA . TYR A 1 96 ? -13.566 2.444 11.683 1.00 97.44 96 TYR A CA 1
ATOM 721 C C . TYR A 1 96 ? -14.773 3.389 11.763 1.00 97.44 96 TYR A C 1
ATOM 723 O O . TYR A 1 96 ? -14.710 4.566 11.396 1.00 97.44 96 TYR A O 1
ATOM 731 N N . ARG A 1 97 ? -15.901 2.839 12.216 1.00 95.88 97 ARG A N 1
ATOM 732 C CA . ARG A 1 97 ? -17.065 3.580 12.712 1.00 95.88 97 ARG A CA 1
ATOM 733 C C . ARG A 1 97 ? -17.523 2.945 14.012 1.00 95.88 97 ARG A C 1
ATOM 735 O O . ARG A 1 97 ? -17.639 1.724 14.069 1.00 95.88 97 ARG A O 1
ATOM 742 N N . THR A 1 98 ? -17.813 3.756 15.016 1.00 95.06 98 THR A N 1
ATOM 743 C CA . THR A 1 98 ? -18.465 3.287 16.239 1.00 95.06 98 THR A CA 1
ATOM 744 C C . THR A 1 98 ? -19.960 3.122 15.964 1.00 95.06 98 THR A C 1
ATOM 746 O O . THR A 1 98 ? -20.601 4.038 15.452 1.00 95.06 98 THR A O 1
ATOM 749 N N . ILE A 1 99 ? -20.503 1.932 16.219 1.00 91.38 99 ILE A N 1
ATOM 750 C CA . ILE A 1 99 ? -21.913 1.579 16.006 1.00 91.38 99 ILE A CA 1
ATOM 751 C C . ILE A 1 99 ? -22.370 0.864 17.274 1.00 91.38 99 ILE A C 1
ATOM 753 O O . ILE A 1 99 ? -21.820 -0.186 17.590 1.00 91.38 99 ILE A O 1
ATOM 757 N N . GLN A 1 100 ? -23.335 1.436 18.005 1.00 91.69 100 GLN A N 1
ATOM 758 C CA . GLN A 1 100 ? -23.811 0.896 19.292 1.00 91.69 100 GLN A CA 1
ATOM 759 C C . GLN A 1 100 ? -22.639 0.601 20.260 1.00 91.69 100 GLN A C 1
ATOM 761 O O . GLN A 1 100 ? -22.505 -0.497 20.783 1.00 91.69 100 GLN A O 1
ATOM 766 N N . GLY A 1 101 ? -21.717 1.562 20.410 1.00 91.38 101 GLY A N 1
ATOM 767 C CA . GLY A 1 101 ? -20.483 1.423 21.201 1.00 91.38 101 GLY A CA 1
ATOM 768 C C . GLY A 1 101 ? -19.347 0.635 20.526 1.00 91.38 101 GLY A C 1
ATOM 769 O O . GLY A 1 101 ? -18.178 0.908 20.786 1.00 91.38 101 GLY A O 1
ATOM 770 N N . VAL A 1 102 ? -19.644 -0.273 19.592 1.00 95.12 102 VAL A N 1
ATOM 771 C CA . VAL A 1 102 ? -18.644 -1.161 18.972 1.00 95.12 102 VAL A CA 1
ATOM 772 C C . VAL A 1 102 ? -17.875 -0.468 17.842 1.00 95.12 102 VAL A C 1
ATOM 774 O O . VAL A 1 102 ? -18.458 -0.016 16.853 1.00 95.12 102 VAL A O 1
ATOM 777 N N . ASN A 1 103 ? -16.542 -0.444 17.929 1.00 97.31 103 ASN A N 1
ATOM 778 C CA . ASN A 1 103 ? -15.662 0.098 16.886 1.00 97.31 103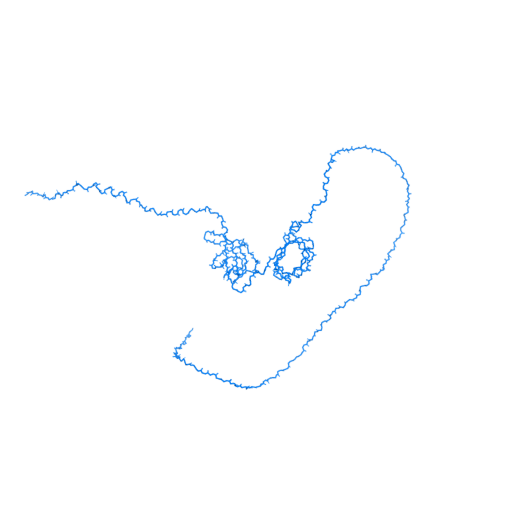 ASN A CA 1
ATOM 779 C C . ASN A 1 103 ? -15.533 -0.873 15.700 1.00 97.31 103 ASN A C 1
ATOM 781 O O . ASN A 1 103 ? -14.662 -1.743 15.668 1.00 97.31 103 ASN A O 1
ATOM 785 N N . ARG A 1 104 ? -16.388 -0.734 14.684 1.00 96.75 104 ARG A N 1
ATOM 786 C CA . ARG A 1 104 ? -16.403 -1.628 13.517 1.00 96.75 104 ARG A CA 1
ATOM 787 C C . ARG A 1 104 ? -15.413 -1.160 12.447 1.00 96.75 104 ARG A C 1
ATOM 789 O O . ARG A 1 104 ? -15.601 -0.111 11.822 1.00 96.75 104 ARG A O 1
ATOM 796 N N . ALA A 1 105 ? -14.356 -1.935 12.219 1.00 97.81 105 ALA A N 1
ATOM 797 C CA . ALA A 1 105 ? -13.310 -1.618 11.249 1.00 97.81 105 ALA A CA 1
ATOM 798 C C . ALA A 1 105 ? -13.795 -1.819 9.803 1.00 97.81 105 ALA A C 1
ATOM 800 O O . ALA A 1 105 ? -14.342 -2.864 9.455 1.00 97.81 105 ALA A O 1
ATOM 801 N N . TYR A 1 106 ? -13.525 -0.856 8.917 1.00 96.94 106 TYR A N 1
ATOM 802 C CA . TYR A 1 106 ? -13.769 -0.981 7.467 1.00 96.94 106 TYR A CA 1
ATOM 803 C C . TYR A 1 106 ? -12.468 -0.972 6.632 1.00 96.94 106 TYR A C 1
ATOM 805 O O . TYR A 1 106 ? -12.481 -1.253 5.425 1.00 96.94 106 TYR A O 1
ATOM 813 N N . LYS A 1 107 ? -11.331 -0.672 7.272 1.00 97.69 107 LYS A N 1
ATOM 814 C CA . LYS A 1 107 ? -9.958 -0.827 6.769 1.00 97.69 107 LYS A CA 1
ATOM 815 C C . LYS A 1 107 ? -9.035 -1.099 7.959 1.00 97.69 107 LYS A C 1
ATOM 817 O O . LYS A 1 107 ? -9.171 -0.422 8.971 1.00 97.69 107 LYS A O 1
ATOM 822 N N . ILE A 1 108 ? -8.089 -2.017 7.794 1.00 97.56 108 ILE A N 1
ATOM 823 C CA . ILE A 1 108 ? -6.887 -2.138 8.634 1.00 97.56 108 ILE A CA 1
ATOM 824 C C . ILE A 1 108 ? -5.715 -2.187 7.655 1.00 97.56 108 ILE A C 1
ATOM 826 O O . ILE A 1 108 ? -5.786 -2.907 6.656 1.00 97.56 108 ILE A O 1
ATOM 830 N N . GLU A 1 109 ? -4.683 -1.381 7.865 1.00 96.38 109 GLU A N 1
ATOM 831 C CA . GLU A 1 109 ? -3.518 -1.300 6.983 1.00 96.38 109 GLU A CA 1
ATOM 832 C C . GLU A 1 109 ? -2.242 -1.264 7.814 1.00 96.38 109 GLU A C 1
ATOM 834 O O . GLU A 1 109 ? -2.205 -0.515 8.784 1.00 96.38 109 GLU A O 1
ATOM 839 N N . SER A 1 110 ? -1.225 -2.052 7.451 1.00 94.00 110 SER A N 1
ATOM 840 C CA . SER A 1 110 ? 0.083 -1.943 8.105 1.00 94.00 110 SER A CA 1
ATOM 841 C C . SER A 1 110 ? 0.689 -0.576 7.809 1.00 94.00 110 SER A C 1
ATOM 843 O O . SER A 1 110 ? 0.598 -0.070 6.682 1.00 94.00 110 SER A O 1
ATOM 845 N N . ASP A 1 111 ? 1.263 0.030 8.838 1.00 91.19 111 ASP A N 1
ATOM 846 C CA . ASP A 1 111 ? 1.952 1.316 8.796 1.00 91.19 111 ASP A CA 1
ATOM 847 C C . ASP A 1 111 ? 3.427 1.109 9.165 1.00 91.19 111 ASP A C 1
ATOM 849 O O . ASP A 1 111 ? 3.805 0.014 9.574 1.00 91.19 111 ASP A O 1
ATOM 853 N N . TYR A 1 112 ? 4.273 2.121 8.992 1.00 86.25 112 TYR A N 1
ATOM 854 C CA . TYR A 1 112 ? 5.659 2.020 9.460 1.00 86.25 112 TYR A CA 1
ATOM 855 C C . TYR A 1 112 ? 5.704 1.993 10.989 1.00 86.25 112 TYR A C 1
ATOM 857 O O . TYR A 1 112 ? 4.965 2.726 11.638 1.00 86.25 112 TYR A O 1
ATOM 865 N N . ASP A 1 113 ? 6.606 1.216 11.578 1.00 87.38 113 ASP A N 1
ATOM 866 C CA . ASP A 1 113 ? 6.710 1.063 13.036 1.00 87.38 113 ASP A CA 1
ATOM 867 C C . ASP A 1 113 ? 7.026 2.386 13.764 1.00 87.38 113 ASP A C 1
ATOM 869 O O . ASP A 1 113 ? 6.475 2.669 14.834 1.00 87.38 113 ASP A O 1
ATOM 873 N N . SER A 1 114 ? 7.766 3.286 13.111 1.00 85.00 114 SER A N 1
ATOM 874 C CA . SER A 1 114 ? 7.957 4.680 13.536 1.00 85.00 114 SER A CA 1
ATOM 875 C C . SER A 1 114 ? 6.655 5.497 13.608 1.00 85.00 114 SER A C 1
ATOM 877 O O . SER A 1 114 ? 6.536 6.386 14.450 1.00 85.00 114 SER A O 1
ATOM 879 N N . ALA A 1 115 ? 5.622 5.161 12.825 1.00 88.25 115 ALA A N 1
ATOM 880 C CA . ALA A 1 115 ? 4.282 5.747 12.931 1.00 88.25 115 ALA A CA 1
ATOM 881 C C . ALA A 1 115 ? 3.495 5.255 14.168 1.00 88.25 115 ALA A C 1
ATOM 883 O O . ALA A 1 115 ? 2.405 5.773 14.434 1.00 88.25 115 ALA A O 1
ATOM 884 N N . CYS A 1 116 ? 4.047 4.304 14.928 1.00 91.31 116 CYS A N 1
ATOM 885 C CA . CYS A 1 116 ? 3.591 3.886 16.255 1.00 91.31 116 CYS A CA 1
ATOM 886 C C . CYS A 1 116 ? 4.619 4.164 17.371 1.00 91.31 116 CYS A C 1
ATOM 888 O O . CYS A 1 116 ? 4.341 3.837 18.522 1.00 91.31 116 CYS A O 1
ATOM 890 N N . GLY A 1 117 ? 5.778 4.761 17.061 1.00 88.38 117 GLY A N 1
ATOM 891 C CA . GLY A 1 117 ? 6.843 5.033 18.035 1.00 88.38 117 GLY A CA 1
ATOM 892 C C . GLY A 1 117 ? 7.637 3.801 18.488 1.00 88.38 117 GLY A C 1
ATOM 893 O O . GLY A 1 117 ? 8.237 3.831 19.559 1.00 88.38 117 GLY A O 1
ATOM 894 N N . LEU A 1 118 ? 7.631 2.715 17.709 1.00 84.94 118 LEU A N 1
ATOM 895 C CA . LEU A 1 118 ? 8.420 1.517 18.010 1.00 84.94 118 LEU A CA 1
ATOM 896 C C . LEU A 1 118 ? 9.931 1.764 17.786 1.00 84.94 118 LEU A C 1
ATOM 898 O O . LEU A 1 118 ? 10.302 2.448 16.827 1.00 84.94 118 LEU A O 1
ATOM 902 N N . PRO A 1 119 ? 10.813 1.211 18.641 1.00 76.00 119 PRO A N 1
ATOM 903 C CA . PRO A 1 119 ? 12.260 1.355 18.507 1.00 76.00 119 PRO A CA 1
ATOM 904 C C . PRO A 1 119 ? 12.836 0.462 17.396 1.00 76.00 119 PRO A C 1
ATOM 906 O O . PRO A 1 119 ? 12.224 -0.513 16.971 1.00 76.00 119 PRO A O 1
ATOM 909 N N . GLY A 1 120 ? 14.059 0.774 16.959 1.00 65.00 120 GLY A N 1
ATOM 910 C CA . GLY A 1 120 ? 14.836 -0.063 16.035 1.00 65.00 120 GLY A CA 1
ATOM 911 C C . GLY A 1 120 ? 14.576 0.167 14.543 1.00 65.00 120 GLY A C 1
ATOM 912 O O . GLY A 1 120 ? 15.347 -0.325 13.723 1.00 65.00 120 GLY A O 1
ATOM 913 N N . THR A 1 121 ? 13.557 0.943 14.156 1.00 56.84 121 THR A N 1
ATOM 914 C CA . THR A 1 121 ? 13.323 1.243 12.735 1.00 56.84 121 THR A CA 1
ATOM 915 C C . THR A 1 121 ? 13.992 2.528 12.276 1.00 56.84 121 THR A C 1
ATOM 917 O O . THR A 1 121 ? 13.601 3.625 12.682 1.00 56.84 121 THR A O 1
ATOM 920 N N . GLN A 1 122 ? 14.923 2.370 11.334 1.00 53.88 122 GLN A N 1
ATOM 921 C CA . GLN A 1 122 ? 15.333 3.403 10.385 1.00 53.88 122 GLN A CA 1
ATOM 922 C C . GLN A 1 122 ? 14.089 4.170 9.883 1.00 53.88 122 GLN A C 1
ATOM 924 O O . GLN A 1 122 ? 13.092 3.526 9.529 1.00 53.88 122 GLN A O 1
ATOM 929 N N . PRO A 1 123 ? 14.110 5.515 9.796 1.00 55.25 123 PRO A N 1
ATOM 930 C CA . PRO A 1 123 ? 13.120 6.241 9.008 1.00 55.25 123 PRO A CA 1
ATOM 931 C C . PRO A 1 123 ? 13.047 5.619 7.606 1.00 55.25 123 PRO A C 1
ATOM 933 O O . PRO A 1 123 ? 14.099 5.255 7.071 1.00 55.25 123 PRO A O 1
ATOM 936 N N . PRO A 1 124 ? 11.854 5.453 7.001 1.00 63.66 124 PRO A N 1
ATOM 937 C CA . PRO A 1 124 ? 11.760 4.841 5.682 1.00 63.66 124 PRO A CA 1
ATOM 938 C C . PRO A 1 124 ? 12.671 5.603 4.718 1.00 63.66 124 PRO A C 1
ATOM 940 O O . PRO A 1 124 ? 12.550 6.824 4.599 1.00 63.66 124 PRO A O 1
ATOM 943 N N . ALA A 1 125 ? 13.600 4.878 4.081 1.00 66.81 125 ALA A N 1
ATOM 944 C CA . ALA A 1 125 ? 14.539 5.451 3.122 1.00 66.81 125 ALA A CA 1
ATOM 945 C C . ALA A 1 125 ? 13.767 6.316 2.110 1.00 66.81 125 ALA A C 1
ATOM 947 O O . ALA A 1 125 ? 12.657 5.918 1.742 1.00 66.81 125 ALA A O 1
ATOM 948 N N . PRO A 1 126 ? 14.295 7.486 1.696 1.00 71.50 126 PRO A N 1
ATOM 949 C CA . PRO A 1 126 ? 13.565 8.429 0.849 1.00 71.50 126 PRO A CA 1
ATOM 950 C C . PRO A 1 126 ? 12.919 7.703 -0.336 1.00 71.50 126 PRO A C 1
ATOM 952 O O . PRO A 1 126 ? 13.565 6.877 -0.974 1.00 71.50 126 PRO A O 1
ATOM 955 N N . THR A 1 127 ? 11.622 7.940 -0.570 1.00 86.94 127 THR A N 1
ATOM 956 C CA . THR A 1 127 ? 10.864 7.191 -1.582 1.00 86.94 127 THR A CA 1
ATOM 957 C C . THR A 1 127 ? 10.348 8.077 -2.705 1.00 86.94 127 THR A C 1
ATOM 959 O O . THR A 1 127 ? 9.386 8.832 -2.514 1.00 86.94 127 THR A O 1
ATOM 962 N N . GLY A 1 128 ? 10.892 7.910 -3.903 1.00 91.00 128 GLY A N 1
ATOM 963 C CA . GLY A 1 128 ? 10.324 8.478 -5.113 1.00 91.00 128 GLY A CA 1
ATOM 964 C C . GLY A 1 128 ? 9.071 7.751 -5.624 1.00 91.00 128 GLY A C 1
ATOM 965 O O . GLY A 1 128 ? 8.783 6.585 -5.325 1.00 91.00 128 GLY A O 1
ATOM 966 N N . GLU A 1 129 ? 8.321 8.456 -6.471 1.00 94.00 129 GLU A N 1
ATOM 967 C CA . GLU A 1 129 ? 7.302 7.890 -7.354 1.00 94.00 129 GLU A CA 1
ATOM 968 C C . GLU A 1 129 ? 7.570 8.373 -8.783 1.00 94.00 129 GLU A C 1
ATOM 970 O O . GLU A 1 129 ? 7.700 9.573 -9.015 1.00 94.00 129 GLU A O 1
ATOM 975 N N . VAL A 1 130 ? 7.615 7.449 -9.743 1.00 94.69 130 VAL A N 1
ATOM 976 C CA . VAL A 1 130 ? 7.711 7.751 -11.177 1.00 94.69 130 VAL A CA 1
ATOM 977 C C . VAL A 1 130 ? 6.525 7.143 -11.926 1.00 94.69 130 VAL A C 1
ATOM 979 O O . VAL A 1 130 ? 5.923 6.159 -11.481 1.00 94.69 130 VAL A O 1
ATOM 982 N N . LYS A 1 131 ? 6.188 7.727 -13.078 1.00 95.69 131 LYS A N 1
ATOM 983 C CA . LYS A 1 131 ? 5.280 7.147 -14.073 1.00 95.69 131 LYS A CA 1
ATOM 984 C C . LYS A 1 131 ? 5.978 7.129 -15.430 1.00 95.69 131 LYS A C 1
ATOM 986 O O . LYS A 1 131 ? 6.452 8.173 -15.869 1.00 95.69 131 LYS A O 1
ATOM 991 N N . GLY A 1 132 ? 6.046 5.962 -16.062 1.00 95.69 132 GLY A N 1
ATOM 992 C CA . GLY A 1 132 ? 6.793 5.743 -17.302 1.00 95.69 132 GLY A CA 1
ATOM 993 C C . GLY A 1 132 ? 6.372 4.479 -18.050 1.00 95.69 132 GLY A C 1
ATOM 994 O O . GLY A 1 132 ? 5.592 3.680 -17.526 1.00 95.69 132 GLY A O 1
ATOM 995 N N . THR A 1 133 ? 6.854 4.308 -19.276 1.00 96.38 133 THR A N 1
ATOM 996 C CA . THR A 1 133 ? 6.721 3.056 -20.034 1.00 96.38 133 THR A CA 1
ATOM 997 C C . THR A 1 133 ? 7.675 2.002 -19.491 1.00 96.38 133 THR A C 1
ATOM 999 O O . THR A 1 133 ? 8.756 2.333 -19.021 1.00 96.38 133 THR A O 1
ATOM 1002 N N . ILE A 1 134 ? 7.285 0.728 -19.536 1.00 97.25 134 ILE A N 1
ATOM 1003 C CA . ILE A 1 134 ? 8.234 -0.382 -19.386 1.00 97.25 134 ILE A CA 1
ATOM 1004 C C . ILE A 1 134 ? 9.043 -0.470 -20.676 1.00 97.25 134 ILE A C 1
ATOM 1006 O O . ILE A 1 134 ? 8.478 -0.790 -21.720 1.00 97.25 134 ILE A O 1
ATOM 1010 N N . ASP A 1 135 ? 10.346 -0.256 -20.594 1.00 97.38 135 ASP A N 1
ATOM 1011 C CA . ASP A 1 135 ? 11.254 -0.400 -21.732 1.00 97.38 135 ASP A CA 1
ATOM 1012 C C . ASP A 1 135 ? 11.886 -1.803 -21.710 1.00 97.38 135 ASP A C 1
ATOM 1014 O O . ASP A 1 135 ? 12.005 -2.457 -22.744 1.00 97.38 135 ASP A O 1
ATOM 1018 N N . SER A 1 136 ? 12.170 -2.331 -20.511 1.00 97.88 136 SER A N 1
ATOM 1019 C CA . SER A 1 136 ? 12.438 -3.756 -20.291 1.00 97.88 136 SER A CA 1
ATOM 1020 C C . SER A 1 136 ? 11.961 -4.235 -18.913 1.00 97.88 136 SER A C 1
ATOM 1022 O O . SER A 1 136 ? 11.756 -3.454 -17.980 1.00 97.88 136 SER A O 1
ATOM 1024 N N . MET A 1 137 ? 11.755 -5.545 -18.788 1.00 97.31 137 MET A N 1
ATOM 1025 C CA . MET A 1 137 ? 11.375 -6.224 -17.547 1.00 97.31 137 MET A CA 1
ATOM 1026 C C . MET A 1 137 ? 11.995 -7.631 -17.522 1.00 97.31 137 MET A C 1
ATOM 1028 O O . MET A 1 137 ? 12.287 -8.169 -18.594 1.00 97.31 137 MET A O 1
ATOM 1032 N N . PRO A 1 138 ? 12.192 -8.257 -16.347 1.00 96.06 138 PRO A N 1
ATOM 1033 C CA . PRO A 1 138 ? 12.736 -9.609 -16.281 1.00 96.06 138 PRO A CA 1
ATOM 1034 C C . PRO A 1 138 ? 11.706 -10.626 -16.798 1.00 96.06 138 PRO A C 1
ATOM 1036 O O . PRO A 1 138 ? 10.505 -10.361 -16.791 1.00 96.06 138 PRO A O 1
ATOM 1039 N N . ALA A 1 139 ? 12.155 -11.829 -17.173 1.00 91.94 139 ALA A N 1
ATOM 1040 C CA . ALA A 1 139 ? 11.259 -12.913 -17.603 1.00 91.94 139 ALA A CA 1
ATOM 1041 C C . ALA A 1 139 ? 10.238 -13.329 -16.517 1.00 91.94 139 ALA A C 1
ATOM 1043 O O . ALA A 1 139 ? 9.163 -13.846 -16.820 1.00 91.94 139 ALA A O 1
ATOM 1044 N N . GLY A 1 140 ? 10.571 -13.092 -15.243 1.00 91.00 140 GLY A N 1
ATOM 1045 C CA . GLY A 1 140 ? 9.676 -13.259 -14.102 1.00 91.00 140 GLY A CA 1
ATOM 1046 C C . GLY A 1 140 ? 9.022 -11.946 -13.654 1.00 91.00 140 GLY A C 1
ATOM 1047 O O . GLY A 1 140 ? 8.473 -11.176 -14.435 1.00 91.00 140 GLY A O 1
ATOM 1048 N N . ARG A 1 141 ? 9.049 -11.703 -12.340 1.00 92.12 141 ARG A N 1
ATOM 1049 C CA . ARG A 1 141 ? 8.666 -10.415 -11.728 1.00 92.12 141 ARG A CA 1
ATOM 1050 C C . ARG A 1 141 ? 9.811 -9.782 -10.938 1.00 92.12 141 ARG A C 1
ATOM 1052 O O . ARG A 1 141 ? 9.913 -8.561 -10.905 1.00 92.12 141 ARG A O 1
ATOM 1059 N N . TYR A 1 142 ? 10.668 -10.607 -10.346 1.00 96.50 142 TYR A N 1
ATOM 1060 C CA . TYR A 1 142 ? 11.880 -10.194 -9.644 1.00 96.50 142 TYR A CA 1
ATOM 1061 C C . TYR A 1 142 ? 13.052 -10.054 -10.628 1.00 96.50 142 TYR A C 1
ATOM 1063 O O . TYR A 1 142 ? 13.071 -10.743 -11.649 1.00 96.50 142 TYR A O 1
ATOM 1071 N N . GLY A 1 143 ? 14.000 -9.167 -10.328 1.00 96.38 143 GLY A N 1
ATOM 1072 C CA . GLY A 1 143 ? 15.067 -8.735 -11.237 1.00 96.38 143 GLY A CA 1
ATOM 1073 C C . GLY A 1 143 ? 14.930 -7.265 -11.650 1.00 96.38 143 GLY A C 1
ATOM 1074 O O . GLY A 1 143 ? 14.152 -6.514 -11.062 1.00 96.38 143 GLY A O 1
ATOM 1075 N N . VAL A 1 144 ? 15.704 -6.845 -12.653 1.00 97.75 144 VAL A N 1
ATOM 1076 C CA . VAL A 1 144 ? 15.784 -5.442 -13.094 1.00 97.75 144 VAL A CA 1
ATOM 1077 C C . VAL A 1 144 ? 14.655 -5.082 -14.063 1.00 97.75 144 VAL A C 1
ATOM 1079 O O . VAL A 1 144 ? 14.449 -5.757 -15.068 1.00 97.75 144 VAL A O 1
ATOM 1082 N N . TRP A 1 145 ? 13.967 -3.977 -13.777 1.00 98.31 145 TRP A N 1
ATOM 1083 C CA . TRP A 1 145 ? 13.005 -3.309 -14.655 1.00 98.31 145 TRP A CA 1
ATOM 1084 C C . TRP A 1 145 ? 13.604 -1.986 -15.146 1.00 98.31 145 TRP A C 1
ATOM 1086 O O . TRP A 1 145 ? 14.098 -1.211 -14.327 1.00 98.31 145 TRP A O 1
ATOM 1096 N N . ILE A 1 146 ? 13.524 -1.695 -16.446 1.00 97.75 146 ILE A N 1
ATOM 1097 C CA . ILE A 1 146 ? 13.921 -0.396 -17.016 1.00 97.75 146 ILE A CA 1
ATOM 1098 C C . ILE A 1 146 ? 12.659 0.354 -17.434 1.00 97.75 146 ILE A C 1
ATOM 1100 O O . ILE A 1 146 ? 11.841 -0.177 -18.188 1.00 97.75 146 ILE A O 1
ATOM 1104 N N . ILE A 1 147 ? 12.477 1.561 -16.891 1.00 97.19 147 ILE A N 1
ATOM 1105 C CA . ILE A 1 147 ? 11.264 2.372 -17.050 1.00 97.19 147 ILE A CA 1
ATOM 1106 C C . ILE A 1 147 ? 11.647 3.834 -17.307 1.00 97.19 147 ILE A C 1
ATOM 1108 O O . ILE A 1 147 ? 12.257 4.471 -16.443 1.00 97.19 147 ILE A O 1
ATOM 1112 N N . ASN A 1 148 ? 11.282 4.364 -18.478 1.00 94.81 148 ASN A N 1
ATOM 1113 C CA . ASN A 1 148 ? 11.817 5.612 -19.046 1.00 94.81 148 ASN A CA 1
ATOM 1114 C C . ASN A 1 148 ? 13.362 5.678 -18.965 1.00 94.81 148 ASN A C 1
ATOM 1116 O O . ASN A 1 148 ? 13.926 6.668 -18.496 1.00 94.81 148 ASN A O 1
ATOM 1120 N N . GLY A 1 149 ? 14.049 4.593 -19.329 1.00 95.19 149 GLY A N 1
ATOM 1121 C CA . GLY A 1 149 ? 15.508 4.451 -19.251 1.00 95.19 149 GLY A CA 1
ATOM 1122 C C . GLY A 1 149 ? 16.088 4.293 -17.836 1.00 95.19 149 GLY A C 1
ATOM 1123 O O . GLY A 1 149 ? 17.274 4.002 -17.699 1.00 95.19 149 GLY A O 1
ATOM 1124 N N . VAL A 1 150 ? 15.290 4.441 -16.771 1.00 96.38 150 VAL A N 1
ATOM 1125 C CA . VAL A 1 150 ? 15.768 4.326 -15.383 1.00 96.38 150 VAL A CA 1
ATOM 1126 C C . VAL A 1 150 ? 15.616 2.893 -14.874 1.00 96.38 150 VAL A C 1
ATOM 1128 O O . VAL A 1 150 ? 14.540 2.304 -14.963 1.00 96.38 150 VAL A O 1
ATOM 1131 N N . SER A 1 151 ? 16.695 2.350 -14.310 1.00 97.19 151 SER A N 1
ATOM 1132 C CA . SER A 1 151 ? 16.747 1.008 -13.720 1.00 97.19 151 SER A CA 1
ATOM 1133 C C . SER A 1 151 ? 16.148 0.960 -12.308 1.00 97.19 151 SER A C 1
ATOM 1135 O O . SER A 1 151 ? 16.452 1.806 -11.461 1.00 97.19 151 SER A O 1
ATOM 1137 N N . TYR A 1 152 ? 15.333 -0.065 -12.049 1.00 97.81 152 TYR A N 1
ATOM 1138 C CA . TYR A 1 152 ? 14.749 -0.397 -10.750 1.00 97.81 152 TYR A CA 1
ATOM 1139 C C . TYR A 1 152 ? 14.912 -1.896 -10.472 1.00 97.81 152 TYR A C 1
ATOM 1141 O O . TYR A 1 152 ? 14.455 -2.732 -11.252 1.00 97.81 152 TYR A O 1
ATOM 1149 N N . SER A 1 153 ? 15.520 -2.251 -9.341 1.00 96.94 153 SER A N 1
ATOM 1150 C CA . SER A 1 153 ? 15.589 -3.639 -8.871 1.00 96.94 153 SER A CA 1
ATOM 1151 C C . SER A 1 153 ? 14.281 -4.029 -8.185 1.00 96.94 153 SER A C 1
ATOM 1153 O O . SER A 1 153 ? 13.777 -3.273 -7.352 1.00 96.94 153 SER A O 1
ATOM 1155 N N . ALA A 1 154 ? 13.725 -5.192 -8.522 1.00 96.25 154 ALA A N 1
ATOM 1156 C CA . ALA A 1 154 ? 12.513 -5.727 -7.911 1.00 96.25 154 ALA A CA 1
ATOM 1157 C C . ALA A 1 154 ? 12.763 -7.079 -7.224 1.00 96.25 154 ALA A C 1
ATOM 1159 O O . ALA A 1 154 ? 13.381 -7.978 -7.797 1.00 96.25 154 ALA A O 1
ATOM 1160 N N . ASP A 1 155 ? 12.229 -7.236 -6.017 1.00 91.56 155 ASP A N 1
ATOM 1161 C CA . ASP A 1 155 ? 12.487 -8.338 -5.088 1.00 91.56 155 ASP A CA 1
ATOM 1162 C C . ASP A 1 155 ? 11.181 -8.928 -4.509 1.00 91.56 155 ASP A C 1
ATOM 1164 O O . ASP A 1 155 ? 10.072 -8.591 -4.936 1.00 91.56 155 ASP A O 1
ATOM 1168 N N . SER A 1 156 ? 11.302 -9.817 -3.518 1.00 87.88 156 SER A N 1
ATOM 1169 C CA . SER A 1 156 ? 10.165 -10.459 -2.839 1.00 87.88 156 SER A CA 1
ATOM 1170 C C . SER A 1 156 ? 9.249 -9.492 -2.071 1.00 87.88 156 SER A C 1
ATOM 1172 O O . SER A 1 156 ? 8.107 -9.850 -1.774 1.00 87.88 156 SER A O 1
ATOM 1174 N N . GLN A 1 157 ? 9.712 -8.275 -1.770 1.00 82.88 157 GLN A N 1
ATOM 1175 C CA . GLN A 1 157 ? 8.946 -7.210 -1.117 1.00 82.88 157 GLN A CA 1
ATOM 1176 C C . GLN A 1 157 ? 8.270 -6.272 -2.137 1.00 82.88 157 GLN A C 1
ATOM 1178 O O . GLN A 1 157 ? 7.306 -5.571 -1.796 1.00 82.88 157 GLN A O 1
ATOM 1183 N N . THR A 1 158 ? 8.707 -6.268 -3.404 1.00 91.06 158 THR A N 1
ATOM 1184 C CA . THR A 1 158 ? 8.083 -5.483 -4.478 1.00 91.06 158 THR A CA 1
ATOM 1185 C C . THR A 1 158 ? 6.622 -5.880 -4.706 1.00 91.06 158 THR A C 1
ATOM 1187 O O . THR A 1 158 ? 6.281 -7.001 -5.088 1.00 91.06 158 THR A O 1
ATOM 1190 N N . ARG A 1 159 ? 5.705 -4.918 -4.548 1.00 91.88 159 ARG A N 1
ATOM 1191 C CA . ARG A 1 159 ? 4.259 -5.165 -4.703 1.00 91.88 159 ARG A CA 1
ATOM 1192 C C . ARG A 1 159 ? 3.771 -4.891 -6.121 1.00 91.88 159 ARG A C 1
ATOM 1194 O O . ARG A 1 159 ? 3.513 -3.744 -6.492 1.00 91.88 159 ARG A O 1
ATOM 1201 N N . PHE A 1 160 ? 3.552 -5.960 -6.872 1.00 94.50 160 PHE A N 1
ATOM 1202 C CA . PHE A 1 160 ? 3.019 -5.930 -8.235 1.00 94.50 160 PHE A CA 1
ATOM 1203 C C . PHE A 1 160 ? 1.499 -5.704 -8.278 1.00 94.50 160 PHE A C 1
ATOM 1205 O O . PHE A 1 160 ? 0.751 -6.309 -7.504 1.00 94.50 160 PHE A O 1
ATOM 1212 N N . ARG A 1 161 ? 1.010 -4.847 -9.189 1.00 94.94 161 ARG A N 1
ATOM 1213 C CA . ARG A 1 161 ? -0.435 -4.620 -9.415 1.00 94.94 161 ARG A CA 1
ATOM 1214 C C . ARG A 1 161 ? -0.792 -4.461 -10.897 1.00 94.94 161 ARG A C 1
ATOM 1216 O O . ARG A 1 161 ? -0.409 -3.493 -11.539 1.00 94.94 161 ARG A O 1
ATOM 1223 N N . MET A 1 162 ? -1.609 -5.379 -11.403 1.00 94.81 162 MET A N 1
ATOM 1224 C CA . MET A 1 162 ? -2.047 -5.449 -12.804 1.00 94.81 162 MET A CA 1
ATOM 1225 C C . MET A 1 162 ? -3.525 -5.039 -12.905 1.00 94.81 162 MET A C 1
ATOM 1227 O O . MET A 1 162 ? -4.417 -5.870 -13.037 1.00 94.81 162 MET A O 1
ATOM 1231 N N . ARG A 1 163 ? -3.796 -3.742 -12.706 1.00 91.25 163 ARG A N 1
ATOM 1232 C CA . ARG A 1 163 ? -5.155 -3.150 -12.705 1.00 91.25 163 ARG A CA 1
ATOM 1233 C C . ARG A 1 163 ? -5.582 -2.549 -14.042 1.00 91.25 163 ARG A C 1
ATOM 1235 O O . ARG A 1 163 ? -6.765 -2.290 -14.232 1.00 91.25 163 ARG A O 1
ATOM 1242 N N . HIS A 1 164 ? -4.628 -2.307 -14.933 1.00 93.31 164 HIS A N 1
ATOM 1243 C CA . HIS A 1 164 ? -4.814 -1.618 -16.207 1.00 93.31 164 HIS A CA 1
ATOM 1244 C C . HIS A 1 164 ? -4.141 -2.409 -17.343 1.00 93.31 164 HIS A C 1
ATOM 1246 O O . HIS A 1 164 ? -3.490 -1.846 -18.212 1.00 93.31 164 HIS A O 1
ATOM 1252 N N . GLY A 1 165 ? -4.294 -3.737 -17.301 1.00 92.12 165 GLY A N 1
ATOM 1253 C CA . GLY A 1 165 ? -3.648 -4.691 -18.204 1.00 92.12 165 GLY A CA 1
ATOM 1254 C C . GLY A 1 165 ? -2.608 -5.564 -17.498 1.00 92.12 165 GLY A C 1
ATOM 1255 O O . GLY A 1 165 ? -2.452 -5.509 -16.276 1.00 92.12 165 GLY A O 1
ATOM 1256 N N . ARG A 1 166 ? -1.904 -6.389 -18.280 1.00 95.38 166 ARG A N 1
ATOM 1257 C CA . ARG A 1 166 ? -0.700 -7.119 -17.847 1.00 95.38 166 ARG A CA 1
ATOM 1258 C C . ARG A 1 166 ? 0.526 -6.206 -17.979 1.00 95.38 166 ARG A C 1
ATOM 1260 O O . ARG A 1 166 ? 0.490 -5.243 -18.741 1.00 95.38 166 ARG A O 1
ATOM 1267 N N . PHE A 1 167 ? 1.611 -6.524 -17.276 1.00 96.50 167 PHE A N 1
ATOM 1268 C CA . PHE A 1 167 ? 2.918 -5.957 -17.616 1.00 96.50 167 PHE A CA 1
ATOM 1269 C C . PHE A 1 167 ? 3.368 -6.492 -18.980 1.00 96.50 167 PHE A C 1
ATOM 1271 O O . PHE A 1 167 ? 3.174 -7.675 -19.268 1.00 96.50 167 PHE A O 1
ATOM 1278 N N . ALA A 1 168 ? 3.914 -5.601 -19.800 1.00 95.00 168 ALA A N 1
ATOM 1279 C CA . ALA A 1 168 ? 4.533 -5.857 -21.095 1.00 95.00 168 ALA A CA 1
ATOM 1280 C C . ALA A 1 168 ? 5.354 -4.613 -21.474 1.00 95.00 168 ALA A C 1
ATOM 1282 O O . ALA A 1 168 ? 5.075 -3.524 -20.964 1.00 95.00 168 ALA A O 1
ATOM 1283 N N . ILE A 1 169 ? 6.320 -4.757 -22.380 1.00 96.12 169 ILE A N 1
ATOM 1284 C CA . ILE A 1 169 ? 7.084 -3.626 -22.927 1.00 96.12 169 ILE A CA 1
ATOM 1285 C C . ILE A 1 169 ? 6.122 -2.620 -23.596 1.00 96.12 169 ILE A C 1
ATOM 1287 O O . ILE A 1 169 ? 5.060 -2.991 -24.103 1.00 96.12 169 ILE A O 1
ATOM 1291 N N . GLY A 1 170 ? 6.440 -1.329 -23.500 1.00 94.31 170 GLY A N 1
ATOM 1292 C CA . GLY A 1 170 ? 5.616 -0.202 -23.944 1.00 94.31 170 GLY A CA 1
ATOM 1293 C C . GLY A 1 170 ? 4.441 0.158 -23.022 1.00 94.31 170 GLY A C 1
ATOM 1294 O O . GLY A 1 170 ? 3.825 1.206 -23.210 1.00 94.31 170 GLY A O 1
ATOM 1295 N N . ARG A 1 171 ? 4.100 -0.655 -22.007 1.00 95.88 171 ARG A N 1
ATOM 1296 C CA . ARG A 1 171 ? 2.964 -0.357 -21.111 1.00 95.88 171 ARG A CA 1
ATOM 1297 C C . ARG A 1 171 ? 3.312 0.668 -20.042 1.00 95.88 171 ARG A C 1
ATOM 1299 O O . ARG A 1 171 ? 4.359 0.594 -19.407 1.00 95.88 171 ARG A O 1
ATOM 1306 N N . CYS A 1 172 ? 2.374 1.577 -19.791 1.00 96.00 172 CYS A N 1
ATOM 1307 C CA . CYS A 1 172 ? 2.483 2.576 -18.736 1.00 96.00 172 CYS A CA 1
ATOM 1308 C C . CYS A 1 172 ? 2.388 1.957 -17.331 1.00 96.00 172 CYS A C 1
ATOM 1310 O O . CYS A 1 172 ? 1.456 1.207 -17.018 1.00 96.00 172 CYS A O 1
ATOM 1312 N N . VAL A 1 173 ? 3.321 2.326 -16.453 1.00 97.62 173 VAL A N 1
ATOM 1313 C CA . VAL A 1 173 ? 3.354 1.930 -15.041 1.00 97.62 173 VAL A CA 1
ATOM 1314 C C . VAL A 1 173 ? 3.599 3.114 -14.107 1.00 97.62 173 VAL A C 1
ATOM 1316 O O . VAL A 1 173 ? 4.274 4.076 -14.454 1.00 97.62 173 VAL A O 1
ATOM 1319 N N . GLU A 1 174 ? 3.081 3.017 -12.882 1.00 97.25 174 GLU A N 1
ATOM 1320 C CA . GLU A 1 174 ? 3.598 3.730 -11.711 1.00 97.25 174 GLU A CA 1
ATOM 1321 C C . GLU A 1 174 ? 4.562 2.817 -10.949 1.00 97.25 174 GLU A C 1
ATOM 1323 O O . GLU A 1 174 ? 4.177 1.711 -10.543 1.00 97.25 174 GLU A O 1
ATOM 1328 N N . VAL A 1 175 ? 5.759 3.329 -10.660 1.00 96.81 175 VAL A N 1
ATOM 1329 C CA . VAL A 1 175 ? 6.697 2.721 -9.712 1.00 96.81 175 VAL A CA 1
ATOM 1330 C C . VAL A 1 175 ? 6.867 3.622 -8.500 1.00 96.81 175 VAL A C 1
ATOM 1332 O O . VAL A 1 175 ? 7.146 4.811 -8.631 1.00 96.81 175 VAL A O 1
ATOM 1335 N N . LYS A 1 176 ? 6.726 3.031 -7.311 1.00 94.81 176 LYS A N 1
ATOM 1336 C CA . LYS A 1 176 ? 7.239 3.598 -6.059 1.00 94.81 176 LYS A CA 1
ATOM 1337 C C . LYS A 1 176 ? 8.470 2.808 -5.672 1.00 94.81 176 LYS A C 1
ATOM 1339 O O . LYS A 1 176 ? 8.422 1.578 -5.709 1.00 94.81 176 LYS A O 1
ATOM 1344 N N . TYR A 1 177 ? 9.528 3.493 -5.285 1.00 94.62 177 TYR A N 1
ATOM 1345 C CA . TYR A 1 177 ? 10.829 2.895 -5.021 1.00 94.62 177 TYR A CA 1
ATOM 1346 C C . TYR A 1 177 ? 11.489 3.585 -3.826 1.00 94.62 177 TYR A C 1
ATOM 1348 O O . TYR A 1 177 ? 11.108 4.701 -3.489 1.00 94.62 177 TYR A O 1
ATOM 1356 N N . ALA A 1 178 ? 12.434 2.912 -3.178 1.00 90.25 178 ALA A N 1
ATOM 1357 C CA . ALA A 1 178 ? 13.400 3.552 -2.297 1.00 90.25 178 ALA A CA 1
ATOM 1358 C C . ALA A 1 178 ? 14.535 4.118 -3.162 1.00 90.25 178 ALA A C 1
ATOM 1360 O O . ALA A 1 178 ? 15.112 3.396 -3.986 1.00 90.25 178 ALA A O 1
ATOM 1361 N N . ASP A 1 179 ? 14.813 5.409 -3.002 1.00 84.88 179 ASP A N 1
ATOM 1362 C CA . ASP A 1 179 ? 15.957 6.088 -3.597 1.00 84.88 179 ASP A CA 1
ATOM 1363 C C . ASP A 1 179 ? 17.265 5.504 -3.044 1.00 84.88 179 ASP A C 1
ATOM 1365 O O . ASP A 1 179 ? 17.383 5.167 -1.866 1.00 84.88 179 ASP A O 1
ATOM 1369 N N . GLY A 1 180 ? 18.249 5.362 -3.927 1.00 85.12 180 GLY A N 1
ATOM 1370 C CA . GLY A 1 180 ? 19.499 4.658 -3.671 1.00 85.12 180 GLY A CA 1
ATOM 1371 C C . GLY A 1 180 ? 20.136 4.197 -4.981 1.00 85.12 180 GLY A C 1
ATOM 1372 O O . GLY A 1 180 ? 19.632 4.504 -6.067 1.00 85.12 180 GLY A O 1
ATOM 1373 N N . ASN A 1 181 ? 21.235 3.452 -4.880 1.00 86.50 181 ASN A N 1
ATOM 1374 C CA . ASN A 1 181 ? 21.876 2.795 -6.014 1.00 86.50 181 ASN A CA 1
ATOM 1375 C C . ASN A 1 181 ? 22.191 1.327 -5.652 1.00 86.50 181 ASN A C 1
ATOM 1377 O O . ASN A 1 181 ? 23.098 1.109 -4.849 1.00 86.50 181 ASN A O 1
ATOM 1381 N N . PRO A 1 182 ? 21.461 0.330 -6.192 1.00 87.06 182 PRO A N 1
ATOM 1382 C CA . PRO A 1 182 ? 20.324 0.455 -7.109 1.00 87.06 182 PRO A CA 1
ATOM 1383 C C . PRO A 1 182 ? 19.070 1.045 -6.439 1.00 87.06 182 PRO A C 1
ATOM 1385 O O . PRO A 1 182 ? 18.911 1.012 -5.221 1.00 87.06 182 PRO A O 1
ATOM 1388 N N . ARG A 1 183 ? 18.134 1.540 -7.256 1.00 95.06 183 ARG A N 1
ATOM 1389 C CA . ARG A 1 183 ? 16.787 1.939 -6.813 1.00 95.06 183 ARG A CA 1
ATOM 1390 C C . ARG A 1 183 ? 15.941 0.687 -6.580 1.00 95.06 183 ARG A C 1
ATOM 1392 O O . ARG A 1 183 ? 15.776 -0.101 -7.510 1.00 95.06 183 ARG A O 1
ATOM 1399 N N . VAL A 1 184 ? 15.383 0.498 -5.384 1.00 94.06 184 VAL A N 1
ATOM 1400 C CA . VAL A 1 184 ? 14.630 -0.729 -5.034 1.00 94.06 184 VAL A CA 1
ATOM 1401 C C . VAL A 1 184 ? 13.124 -0.490 -5.124 1.00 94.06 184 VAL A C 1
ATOM 1403 O O . VAL A 1 184 ? 12.580 0.390 -4.459 1.00 94.06 184 VAL A O 1
ATOM 1406 N N . ALA A 1 185 ? 12.420 -1.266 -5.946 1.00 95.12 185 ALA A N 1
ATOM 1407 C CA . ALA A 1 185 ? 10.998 -1.092 -6.213 1.00 95.12 185 ALA A CA 1
ATOM 1408 C C . ALA A 1 185 ? 10.120 -1.563 -5.037 1.00 95.12 185 ALA A C 1
ATOM 1410 O O . ALA A 1 185 ? 9.952 -2.749 -4.775 1.00 95.12 185 ALA A O 1
ATOM 1411 N N . LEU A 1 186 ? 9.436 -0.630 -4.378 1.00 91.75 186 LEU A N 1
ATOM 1412 C CA . LEU A 1 186 ? 8.471 -0.904 -3.306 1.00 91.75 186 LEU A CA 1
ATOM 1413 C C . LEU A 1 186 ? 7.079 -1.274 -3.856 1.00 91.75 186 LEU A C 1
ATOM 1415 O O . LEU A 1 186 ? 6.252 -1.864 -3.149 1.00 91.75 186 LEU A O 1
ATOM 1419 N N . LYS A 1 187 ? 6.777 -0.877 -5.099 1.00 94.44 187 LYS A N 1
ATOM 1420 C CA . LYS A 1 187 ? 5.539 -1.168 -5.844 1.00 94.44 187 LYS A CA 1
ATOM 1421 C C . LYS A 1 187 ? 5.792 -0.945 -7.339 1.00 94.44 187 LYS A C 1
ATOM 1423 O O . LYS A 1 187 ? 6.230 0.141 -7.697 1.00 94.44 187 LYS A O 1
ATOM 1428 N N . ILE A 1 188 ? 5.375 -1.883 -8.192 1.00 97.12 188 ILE A N 1
ATOM 1429 C CA . ILE A 1 188 ? 5.243 -1.687 -9.650 1.00 97.12 188 ILE A CA 1
ATOM 1430 C C . ILE A 1 188 ? 3.777 -1.931 -10.035 1.00 97.12 188 ILE A C 1
ATOM 1432 O O . ILE A 1 188 ? 3.166 -2.911 -9.600 1.00 97.12 188 ILE A O 1
ATOM 1436 N N . SER A 1 189 ? 3.158 -1.026 -10.796 1.00 97.31 189 SER A N 1
ATOM 1437 C CA . SER A 1 189 ? 1.723 -1.101 -11.105 1.00 97.31 189 SER A CA 1
ATOM 1438 C C . SER A 1 189 ? 1.390 -0.561 -12.478 1.00 97.31 189 SER A C 1
ATOM 1440 O O . SER A 1 189 ? 1.679 0.596 -12.744 1.00 97.31 189 SER A O 1
ATOM 1442 N N . THR A 1 190 ? 0.681 -1.340 -13.293 1.00 97.38 190 THR A N 1
ATOM 1443 C CA . THR A 1 190 ? 0.084 -0.857 -14.549 1.00 97.38 190 THR A CA 1
ATOM 1444 C C . THR A 1 190 ? -0.820 0.345 -14.282 1.00 97.38 190 THR A C 1
ATOM 1446 O O . THR A 1 190 ? -1.666 0.275 -13.382 1.00 97.38 190 THR A O 1
ATOM 1449 N N . GLU A 1 191 ? -0.695 1.388 -15.089 1.00 96.19 191 GLU A N 1
ATOM 1450 C CA . GLU A 1 191 ? -1.569 2.561 -15.121 1.00 96.19 191 GLU A CA 1
ATOM 1451 C C . GLU A 1 191 ? -2.170 2.729 -16.526 1.00 96.19 191 GLU A C 1
ATOM 1453 O O . GLU A 1 191 ? -1.779 2.048 -17.467 1.00 96.19 191 GLU A O 1
ATOM 1458 N N . ARG A 1 192 ? -3.160 3.616 -16.682 1.00 93.94 192 ARG A N 1
ATOM 1459 C CA . ARG A 1 192 ? -3.699 3.949 -18.017 1.00 93.94 192 ARG A CA 1
ATOM 1460 C C . ARG A 1 192 ? -2.680 4.773 -18.794 1.00 93.94 192 ARG A C 1
ATOM 1462 O O . ARG A 1 192 ? -2.158 5.729 -18.233 1.00 93.94 192 ARG A O 1
ATOM 1469 N N . ASP A 1 193 ? -2.490 4.500 -20.081 1.00 91.44 193 ASP A N 1
ATOM 1470 C CA . ASP A 1 193 ? -1.354 5.005 -20.876 1.00 91.44 193 ASP A CA 1
ATOM 1471 C C . ASP A 1 193 ? -1.187 6.542 -20.835 1.00 91.44 193 ASP A C 1
ATOM 1473 O O . ASP A 1 193 ? -0.081 7.058 -20.658 1.00 91.44 193 ASP A O 1
ATOM 1477 N N . ARG A 1 194 ? -2.307 7.279 -20.787 1.00 90.06 194 ARG A N 1
ATOM 1478 C CA . ARG A 1 194 ? -2.398 8.736 -20.518 1.00 90.06 194 ARG A CA 1
ATOM 1479 C C . ARG A 1 194 ? -1.869 9.229 -19.151 1.00 90.06 194 ARG A C 1
ATOM 1481 O O . ARG A 1 194 ? -2.122 10.371 -18.769 1.00 90.06 194 ARG A O 1
ATOM 1488 N N . LYS A 1 195 ? -1.256 8.361 -18.343 1.00 90.75 195 LYS A N 1
ATOM 1489 C CA . LYS A 1 195 ? -0.553 8.694 -17.089 1.00 90.75 195 LYS A CA 1
ATOM 1490 C C . LYS A 1 195 ? 0.957 8.795 -17.264 1.00 90.75 195 LYS A C 1
ATOM 1492 O O . LYS A 1 195 ? 1.583 9.477 -16.459 1.00 90.75 195 LYS A O 1
ATOM 1497 N N . CYS A 1 196 ? 1.497 8.140 -18.285 1.00 90.00 196 CYS A N 1
ATOM 1498 C CA . CYS A 1 196 ? 2.899 8.212 -18.678 1.00 90.00 196 CYS A CA 1
ATOM 1499 C C . CYS A 1 196 ? 3.052 9.127 -19.897 1.00 90.00 196 CYS A C 1
ATOM 1501 O O . CYS A 1 196 ? 3.985 9.920 -19.971 1.00 90.00 196 CYS A O 1
ATOM 1503 N N . ASN A 1 197 ? 2.073 9.099 -20.806 1.00 74.19 197 ASN A N 1
ATOM 1504 C CA . ASN A 1 197 ? 2.027 10.012 -21.933 1.00 74.19 197 ASN A CA 1
ATOM 1505 C C . ASN A 1 197 ? 1.656 11.447 -21.494 1.00 74.19 197 ASN A C 1
ATOM 1507 O O . ASN A 1 197 ? 0.480 11.776 -21.317 1.00 74.19 197 ASN A O 1
ATOM 1511 N N . ARG A 1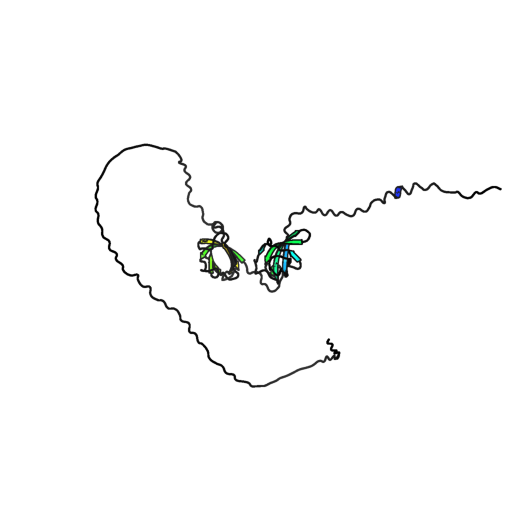 198 ? 2.686 12.288 -21.334 1.00 57.28 198 ARG A N 1
ATOM 1512 C CA . ARG A 1 198 ? 2.614 13.763 -21.342 1.00 57.28 198 ARG A CA 1
ATOM 1513 C C . ARG A 1 198 ? 3.253 14.390 -22.595 1.00 57.28 198 ARG A C 1
ATOM 1515 O O . ARG A 1 198 ? 3.240 15.608 -22.707 1.00 57.28 198 ARG A O 1
ATOM 1522 N N . PHE A 1 199 ? 3.798 13.575 -23.504 1.00 49.22 199 PHE A N 1
ATOM 1523 C CA . PHE A 1 199 ? 4.622 14.005 -24.643 1.00 49.22 199 PHE A CA 1
ATOM 1524 C C . PHE A 1 199 ? 4.304 13.260 -25.954 1.00 49.22 199 PHE A C 1
ATOM 1526 O O . PHE A 1 199 ? 5.179 12.998 -26.768 1.00 49.22 199 PHE A O 1
ATOM 1533 N N . VAL A 1 200 ? 3.026 12.984 -26.203 1.00 49.47 200 VAL A N 1
ATOM 1534 C CA . VAL A 1 200 ? 2.475 13.106 -27.556 1.00 49.47 200 VAL A CA 1
ATOM 1535 C C . VAL A 1 200 ? 1.791 14.462 -27.598 1.00 49.47 200 VAL A C 1
ATOM 1537 O O . VAL A 1 200 ? 0.614 14.601 -27.258 1.00 49.47 200 VAL A O 1
ATOM 1540 N N . SER A 1 201 ? 2.566 15.478 -27.971 1.00 49.00 201 SER A N 1
ATOM 1541 C CA . SER A 1 201 ? 2.004 16.672 -28.592 1.00 49.00 201 SER A CA 1
ATOM 1542 C C . SER A 1 201 ? 1.164 16.218 -29.783 1.00 49.00 201 SER A C 1
ATOM 1544 O O . SER A 1 201 ? 1.671 15.465 -30.608 1.00 49.00 201 SER A O 1
ATOM 1546 N N . GLN A 1 202 ? -0.106 16.629 -29.785 1.00 43.59 202 GLN A N 1
ATOM 1547 C CA . GLN A 1 202 ? -1.109 16.551 -30.856 1.00 43.59 202 GLN A CA 1
ATOM 1548 C C . GLN A 1 202 ? -0.750 15.665 -32.070 1.00 43.59 202 GLN A C 1
ATOM 1550 O O . GLN A 1 202 ? 0.139 16.029 -32.841 1.00 43.59 202 GLN A O 1
ATOM 1555 N N . PRO A 1 203 ? -1.494 14.566 -32.317 1.00 45.12 203 PRO A N 1
ATOM 1556 C CA . PRO A 1 203 ? -1.526 13.953 -33.640 1.00 45.12 203 PRO A CA 1
ATOM 1557 C C . PRO A 1 203 ? -1.763 15.015 -34.722 1.00 45.12 203 PRO A C 1
ATOM 1559 O O . PRO A 1 203 ? -2.476 15.991 -34.485 1.00 45.12 203 PRO A O 1
ATOM 1562 N N . VAL A 1 204 ? -1.132 14.798 -35.876 1.00 48.53 204 VAL A N 1
ATOM 1563 C CA . VAL A 1 204 ? -1.151 15.677 -37.055 1.00 48.53 204 VAL A CA 1
ATOM 1564 C C . VAL A 1 204 ? -2.560 16.104 -37.485 1.00 48.53 204 VAL A C 1
ATOM 1566 O O . VAL A 1 204 ? -3.551 15.472 -37.119 1.00 48.53 204 VAL A O 1
ATOM 1569 N N . GLY A 1 205 ? -2.608 17.199 -38.250 1.00 37.44 205 GLY A N 1
ATOM 1570 C CA . GLY A 1 205 ? -3.806 17.969 -38.581 1.00 37.44 205 GLY A CA 1
ATOM 1571 C C . GLY A 1 205 ? -5.070 17.150 -38.840 1.00 37.44 205 GLY A C 1
ATOM 1572 O O . GLY A 1 205 ? -5.115 16.292 -39.718 1.00 37.44 205 GLY A O 1
ATOM 1573 N N . TRP A 1 206 ? -6.121 17.489 -38.095 1.00 37.62 206 TRP A N 1
ATOM 1574 C CA . TRP A 1 206 ? -7.483 17.327 -38.580 1.00 37.62 206 TRP A CA 1
ATOM 1575 C C . TRP A 1 206 ? -7.735 18.490 -39.540 1.00 37.62 206 TRP A C 1
ATOM 1577 O O . TRP A 1 206 ? -8.073 19.587 -39.099 1.00 37.62 206 TRP A O 1
ATOM 1587 N N . ASP A 1 207 ? -7.505 18.267 -40.833 1.00 45.03 207 ASP A N 1
ATOM 1588 C CA . ASP A 1 207 ? -7.916 19.212 -41.871 1.00 45.03 207 ASP A CA 1
ATOM 1589 C C . ASP A 1 207 ? -9.444 19.152 -42.016 1.00 45.03 207 ASP A C 1
ATOM 1591 O O . ASP A 1 207 ? -10.001 18.385 -42.805 1.00 45.03 207 ASP A O 1
ATOM 1595 N N . ASP A 1 208 ? -10.134 19.959 -41.208 1.00 47.22 208 ASP A N 1
ATOM 1596 C CA . ASP A 1 208 ? -11.570 20.190 -41.327 1.00 47.22 208 ASP A CA 1
ATOM 1597 C C . ASP A 1 208 ? -11.875 20.868 -42.676 1.00 47.22 208 ASP A C 1
ATOM 1599 O O . ASP A 1 208 ? -11.669 22.067 -42.869 1.00 47.22 208 ASP A O 1
ATOM 1603 N N . SER A 1 209 ? -12.401 20.101 -43.631 1.00 40.16 209 SER A N 1
ATOM 1604 C CA . SER A 1 209 ? -12.995 20.625 -44.866 1.00 40.16 209 SER A CA 1
ATOM 1605 C C . SER A 1 209 ? -14.196 19.767 -45.288 1.00 40.16 209 SER A C 1
ATOM 1607 O O . SER A 1 209 ? -14.022 18.630 -45.730 1.00 40.16 209 SER A O 1
ATOM 1609 N N . PRO A 1 210 ? -15.438 20.264 -45.120 1.00 51.28 210 PRO A N 1
ATOM 1610 C CA . PRO A 1 210 ? -16.640 19.453 -45.277 1.00 51.28 210 PRO A CA 1
ATOM 1611 C C . PRO A 1 210 ? -17.111 19.380 -46.736 1.00 51.28 210 PRO A C 1
ATOM 1613 O O . PRO A 1 210 ? -17.490 20.387 -47.330 1.00 51.28 210 PRO A O 1
ATOM 1616 N N . ALA A 1 211 ? -17.187 18.165 -47.282 1.00 38.81 211 ALA A N 1
ATOM 1617 C CA . ALA A 1 211 ? -17.727 17.900 -48.618 1.00 38.81 211 ALA A CA 1
ATOM 1618 C C . ALA A 1 211 ? -18.710 16.715 -48.621 1.00 38.81 211 ALA A C 1
ATOM 1620 O O . ALA A 1 211 ? -18.553 15.749 -49.362 1.00 38.81 211 ALA A O 1
ATOM 1621 N N . HIS A 1 212 ? -19.756 16.790 -47.792 1.00 44.38 212 HIS A N 1
ATOM 1622 C CA . HIS A 1 212 ? -20.913 15.903 -47.930 1.00 44.38 212 HIS A CA 1
ATOM 1623 C C . HIS A 1 212 ? -21.901 16.533 -48.920 1.00 44.38 212 HIS A C 1
ATOM 1625 O O . HIS A 1 212 ? -22.685 17.407 -48.542 1.00 44.38 212 HIS A O 1
ATOM 1631 N N . ARG A 1 213 ? -21.877 16.101 -50.187 1.00 38.25 213 ARG A N 1
ATOM 1632 C CA . ARG A 1 213 ? -23.044 16.228 -51.067 1.00 38.25 213 ARG A CA 1
ATOM 1633 C C . ARG A 1 213 ? -23.075 15.204 -52.189 1.00 38.25 213 ARG A C 1
ATOM 1635 O O . ARG A 1 213 ? -22.059 14.795 -52.735 1.00 38.25 213 ARG A O 1
ATOM 1642 N N . ASP A 1 214 ? -24.302 14.814 -52.463 1.00 41.72 214 ASP A N 1
ATOM 1643 C CA . ASP A 1 214 ? -24.750 13.747 -53.334 1.00 41.72 214 ASP A CA 1
ATOM 1644 C C . ASP A 1 214 ? -24.337 13.941 -54.795 1.00 41.72 214 ASP A C 1
ATOM 1646 O O . ASP A 1 214 ? -24.372 15.056 -55.318 1.00 41.72 214 ASP A O 1
ATOM 1650 N N . SER A 1 215 ? -24.124 12.830 -55.500 1.00 39.03 215 SER A N 1
ATOM 1651 C CA . SER A 1 215 ? -24.875 12.554 -56.733 1.00 39.03 215 SER A CA 1
ATOM 1652 C C . SER A 1 215 ? -24.829 11.068 -57.066 1.00 39.03 215 SER A C 1
ATOM 1654 O O . SER A 1 215 ? -23.765 10.458 -57.142 1.00 39.03 215 SER A O 1
ATOM 1656 N N . SER A 1 216 ? -26.004 10.478 -57.264 1.00 48.09 216 SER A N 1
ATOM 1657 C CA . SER A 1 216 ? -26.148 9.137 -57.826 1.00 48.09 216 SER A CA 1
ATOM 1658 C C . SER A 1 216 ? -26.263 9.197 -59.353 1.00 48.09 216 SER A C 1
ATOM 1660 O O . SER A 1 216 ? -26.803 10.162 -59.885 1.00 48.09 216 SER A O 1
ATOM 1662 N N . ASN A 1 217 ? -25.948 8.063 -59.987 1.00 41.88 217 ASN A N 1
ATOM 1663 C CA . ASN A 1 217 ? -26.559 7.557 -61.225 1.00 41.88 217 ASN A CA 1
ATOM 1664 C C . ASN A 1 217 ? -25.940 7.902 -62.607 1.00 41.88 217 ASN A C 1
ATOM 1666 O O . ASN A 1 217 ? -25.536 9.021 -62.887 1.00 41.88 217 ASN A O 1
ATOM 1670 N N . ASP A 1 218 ? -25.982 6.865 -63.457 1.00 41.12 218 ASP A N 1
ATOM 1671 C CA . ASP A 1 218 ? -25.948 6.775 -64.933 1.00 41.12 218 ASP A CA 1
ATOM 1672 C C . ASP A 1 218 ? -24.913 7.577 -65.756 1.00 41.12 218 ASP A C 1
ATOM 1674 O O . ASP A 1 218 ? -25.072 8.759 -66.056 1.00 41.12 218 ASP A O 1
ATOM 1678 N N . SER A 1 219 ? -23.951 6.845 -66.327 1.00 41.56 219 SER A N 1
ATOM 1679 C CA . SER A 1 219 ? -23.698 6.885 -67.777 1.00 41.56 219 SER A CA 1
ATOM 1680 C C . SER A 1 219 ? -23.184 5.520 -68.255 1.00 41.56 219 SER A C 1
ATOM 1682 O O . SER A 1 219 ? -22.463 4.830 -67.535 1.00 41.56 219 SER A O 1
ATOM 1684 N N . ARG A 1 220 ? -23.583 5.109 -69.465 1.00 43.84 220 ARG A N 1
ATOM 1685 C CA . ARG A 1 220 ? -23.233 3.824 -70.108 1.00 43.84 220 ARG A CA 1
ATOM 1686 C C . ARG A 1 220 ? -22.192 4.020 -71.225 1.00 43.84 220 ARG A C 1
ATOM 1688 O O . ARG A 1 220 ? -22.065 5.138 -71.714 1.00 43.84 220 ARG A O 1
ATOM 1695 N N . ARG A 1 221 ? -21.673 2.890 -71.743 1.00 43.78 221 ARG A N 1
ATOM 1696 C CA . ARG A 1 221 ? -20.958 2.701 -73.034 1.00 43.78 221 ARG A CA 1
ATOM 1697 C C . ARG A 1 221 ? -19.517 3.215 -73.095 1.00 43.78 221 ARG A C 1
ATOM 1699 O O . ARG A 1 221 ? -19.214 4.208 -72.449 1.00 43.78 221 ARG A O 1
ATOM 1706 N N . ASP A 1 222 ? -18.594 2.658 -73.886 1.00 45.31 222 ASP A N 1
ATOM 1707 C CA . ASP A 1 222 ? -18.376 1.338 -74.559 1.00 45.31 222 ASP A CA 1
ATOM 1708 C C . ASP A 1 222 ? -16.813 1.243 -74.735 1.00 45.31 222 ASP A C 1
ATOM 1710 O O . ASP A 1 222 ? -16.122 2.160 -74.291 1.00 45.31 222 ASP A O 1
ATOM 1714 N N . ASP A 1 223 ? -16.096 0.250 -75.286 1.00 40.97 223 ASP A N 1
ATOM 1715 C CA . ASP A 1 223 ? -16.364 -0.915 -76.152 1.00 40.97 223 ASP A CA 1
ATOM 1716 C C . ASP A 1 223 ? -15.270 -2.018 -75.911 1.00 40.97 223 ASP A C 1
ATOM 1718 O O . ASP A 1 223 ? -14.657 -2.083 -74.847 1.00 40.97 223 ASP A O 1
ATOM 1722 N N . ARG A 1 224 ? -15.030 -2.880 -76.913 1.00 43.41 224 ARG A N 1
ATOM 1723 C CA . ARG A 1 224 ? -13.937 -3.864 -77.156 1.00 43.41 224 ARG A CA 1
ATOM 1724 C C . ARG A 1 224 ? -12.499 -3.353 -76.878 1.00 43.41 224 ARG A C 1
ATOM 1726 O O . ARG A 1 224 ? -12.278 -2.151 -76.823 1.00 43.41 224 ARG A O 1
ATOM 1733 N N . SER A 1 225 ? -11.452 -4.191 -76.781 1.00 44.31 225 SER A N 1
ATOM 1734 C CA . SER A 1 225 ? -11.214 -5.588 -77.244 1.00 44.31 225 SER A CA 1
ATOM 1735 C C . SER A 1 225 ? -10.480 -6.443 -76.178 1.00 44.31 225 SER A C 1
ATOM 1737 O O . SER A 1 225 ? -9.997 -5.889 -75.200 1.00 44.31 225 SER A O 1
ATOM 1739 N N . GLY A 1 226 ? -10.427 -7.786 -76.214 1.00 36.47 226 GLY A N 1
ATOM 1740 C CA . GLY A 1 226 ? -9.749 -8.652 -77.208 1.00 36.47 226 GLY A CA 1
ATOM 1741 C C . GLY A 1 226 ? -8.217 -8.525 -77.074 1.00 36.47 226 GLY A C 1
ATOM 1742 O O . GLY A 1 226 ? -7.733 -7.396 -77.086 1.00 36.47 226 GLY A O 1
ATOM 1743 N N . VAL A 1 227 ? -7.410 -9.587 -76.932 1.00 48.53 227 VAL A N 1
ATOM 1744 C CA . VAL A 1 227 ? -7.533 -10.975 -77.451 1.00 48.53 227 VAL A CA 1
ATOM 1745 C C . VAL A 1 227 ? -7.135 -12.033 -76.393 1.00 48.53 227 VAL A C 1
ATOM 1747 O O . VAL A 1 227 ? -6.499 -11.711 -75.392 1.00 48.53 227 VAL A O 1
ATOM 1750 N N . ASP A 1 228 ? -7.545 -13.280 -76.622 1.00 42.81 228 ASP A N 1
ATOM 1751 C CA . ASP A 1 228 ? -7.171 -14.513 -75.914 1.00 42.81 228 ASP A CA 1
ATOM 1752 C C . ASP A 1 228 ? -5.656 -14.821 -75.946 1.00 42.81 228 ASP A C 1
ATOM 1754 O O . ASP A 1 228 ? -4.968 -14.418 -76.878 1.00 42.81 228 ASP A O 1
ATOM 1758 N N . ASP A 1 229 ? -5.163 -15.634 -74.999 1.00 43.41 229 ASP A N 1
ATOM 1759 C CA . ASP A 1 229 ? -4.527 -16.920 -75.356 1.00 43.41 229 ASP A CA 1
ATOM 1760 C C . ASP A 1 229 ? -4.354 -17.855 -74.140 1.00 43.41 229 ASP A C 1
ATOM 1762 O O . ASP A 1 229 ? -4.319 -17.398 -72.993 1.00 43.41 229 ASP A O 1
ATOM 1766 N N . ALA A 1 230 ? -4.263 -19.173 -74.369 1.00 41.62 230 ALA A N 1
ATOM 1767 C CA . ALA A 1 230 ? -4.267 -20.173 -73.290 1.00 41.62 230 ALA A CA 1
ATOM 1768 C C . ALA A 1 230 ? -3.293 -21.356 -73.490 1.00 41.62 230 ALA A C 1
ATOM 1770 O O . ALA A 1 230 ? -3.596 -22.334 -74.172 1.00 41.62 230 ALA A O 1
ATOM 1771 N N . HIS A 1 231 ? -2.184 -21.331 -72.745 1.00 42.28 231 HIS A N 1
ATOM 1772 C CA . HIS A 1 231 ? -1.354 -22.496 -72.408 1.00 42.28 231 HIS A CA 1
ATOM 1773 C C . HIS A 1 231 ? -1.245 -22.545 -70.871 1.00 42.28 231 HIS A C 1
ATOM 1775 O O . HIS A 1 231 ? -0.904 -21.535 -70.263 1.00 42.28 231 HIS A O 1
ATOM 1781 N N . ARG A 1 232 ? -1.681 -23.574 -70.132 1.00 40.03 232 ARG A N 1
ATOM 1782 C CA . ARG A 1 232 ? -1.609 -25.043 -70.281 1.00 40.03 232 ARG A CA 1
ATOM 1783 C C . ARG A 1 232 ? -0.220 -25.609 -69.949 1.00 40.03 232 ARG A C 1
ATOM 1785 O O . ARG A 1 232 ? 0.796 -25.061 -70.346 1.00 40.03 232 ARG A O 1
ATOM 1792 N N . ASP A 1 233 ? -0.278 -26.742 -69.253 1.00 44.62 233 ASP A N 1
ATOM 1793 C CA . ASP A 1 233 ? 0.784 -27.616 -68.753 1.00 44.62 233 ASP A CA 1
ATOM 1794 C C . ASP A 1 233 ? 1.535 -27.064 -67.520 1.00 44.62 233 ASP A C 1
ATOM 1796 O O . ASP A 1 233 ? 1.976 -25.924 -67.497 1.00 44.62 233 ASP A O 1
ATOM 1800 N N . ASN A 1 234 ? 1.552 -27.723 -66.353 1.00 38.03 234 ASN A N 1
ATOM 1801 C CA . ASN A 1 234 ? 1.743 -29.141 -65.989 1.00 38.03 234 ASN A CA 1
ATOM 1802 C C . ASN A 1 234 ? 3.215 -29.577 -65.946 1.00 38.03 234 ASN A C 1
ATOM 1804 O O . ASN A 1 234 ? 3.728 -30.153 -66.901 1.00 38.03 234 ASN A O 1
ATOM 1808 N N . SER A 1 235 ? 3.825 -29.465 -64.767 1.00 41.72 235 SER A N 1
ATOM 1809 C CA . SER A 1 235 ? 4.414 -30.640 -64.112 1.00 41.72 235 SER A CA 1
ATOM 1810 C C . SER A 1 235 ? 4.661 -30.381 -62.624 1.00 41.72 235 SER A C 1
ATOM 1812 O O . SER A 1 235 ? 4.866 -29.251 -62.185 1.00 41.72 235 SER A O 1
ATOM 1814 N N . SER A 1 236 ? 4.612 -31.450 -61.833 1.00 40.47 236 SER A N 1
ATOM 1815 C CA . SER A 1 236 ? 5.028 -31.452 -60.434 1.00 40.47 236 SER A CA 1
ATOM 1816 C C . SER A 1 236 ? 6.450 -31.990 -60.310 1.00 40.47 236 SER A C 1
ATOM 1818 O O . SER A 1 236 ? 6.686 -33.154 -60.637 1.00 40.47 236 SER A O 1
ATOM 1820 N N . THR A 1 237 ? 7.354 -31.214 -59.721 1.00 41.97 237 THR A N 1
ATOM 1821 C CA . THR A 1 237 ? 8.577 -31.741 -59.104 1.00 41.97 237 THR A CA 1
ATOM 1822 C C . THR A 1 237 ? 8.668 -31.218 -57.681 1.00 41.97 237 THR A C 1
ATOM 1824 O O . THR A 1 237 ? 8.848 -30.022 -57.459 1.00 41.97 237 THR A O 1
ATOM 1827 N N . TRP A 1 238 ? 8.527 -32.123 -56.713 1.00 39.69 238 TRP A N 1
ATOM 1828 C CA . TRP A 1 238 ? 9.097 -31.893 -55.391 1.00 39.69 238 TRP A CA 1
ATOM 1829 C C . TRP A 1 238 ? 10.612 -31.946 -55.544 1.00 39.69 238 TRP A C 1
ATOM 1831 O O . TRP A 1 238 ? 11.111 -32.884 -56.163 1.00 39.69 238 TRP A O 1
ATOM 1841 N N . ASP A 1 239 ? 11.327 -31.015 -54.926 1.00 45.06 239 ASP A N 1
ATOM 1842 C CA . ASP A 1 239 ? 12.723 -31.250 -54.586 1.00 45.06 239 ASP A CA 1
ATOM 1843 C C . ASP A 1 239 ? 12.986 -30.764 -53.159 1.00 45.06 239 ASP A C 1
ATOM 1845 O O . ASP A 1 239 ? 12.382 -29.793 -52.694 1.00 45.06 239 ASP A O 1
ATOM 1849 N N . ASN A 1 240 ? 13.800 -31.516 -52.425 1.00 41.44 240 ASN A N 1
ATOM 1850 C CA . ASN A 1 240 ? 13.880 -31.449 -50.969 1.00 41.44 240 ASN A CA 1
ATOM 1851 C C . ASN A 1 240 ? 15.343 -31.535 -50.537 1.00 41.44 240 ASN A C 1
ATOM 1853 O O . ASN A 1 240 ? 15.945 -32.604 -50.592 1.00 41.44 240 ASN A O 1
ATOM 1857 N N . SER A 1 241 ? 15.915 -30.408 -50.111 1.00 42.53 241 SER A N 1
ATOM 1858 C CA . SER A 1 241 ? 17.328 -30.311 -49.733 1.00 42.53 241 SER A CA 1
ATOM 1859 C C . SER A 1 241 ? 17.505 -29.562 -48.411 1.00 42.53 241 SER A C 1
ATOM 1861 O O . SER A 1 241 ? 17.501 -28.338 -48.375 1.00 42.53 241 SER A O 1
ATOM 1863 N N . SER A 1 242 ? 17.650 -30.370 -47.358 1.00 44.66 242 SER A N 1
ATOM 1864 C CA . SER A 1 242 ? 18.311 -30.174 -46.056 1.00 44.66 242 SER A CA 1
ATOM 1865 C C . SER A 1 242 ? 18.309 -28.798 -45.352 1.00 44.66 242 SER A C 1
ATOM 1867 O O . SER A 1 242 ? 18.794 -27.810 -45.903 1.00 44.66 242 SER A O 1
ATOM 1869 N N . PRO A 1 243 ? 17.935 -28.735 -44.054 1.00 50.38 243 PRO A N 1
ATOM 1870 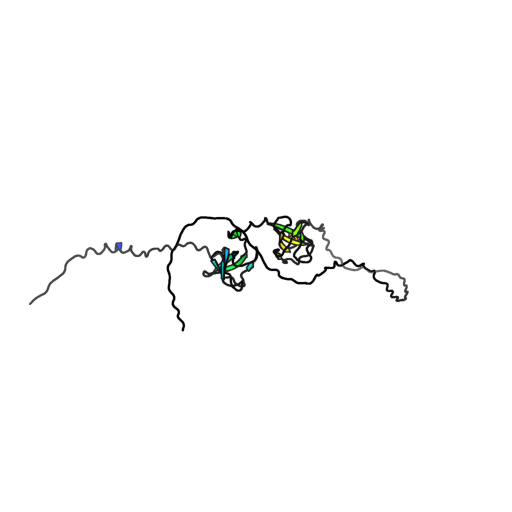C CA . PRO A 1 243 ? 18.268 -27.590 -43.207 1.00 50.38 243 PRO A CA 1
ATOM 1871 C C . PRO A 1 243 ? 19.779 -27.552 -42.918 1.00 50.38 243 PRO A C 1
ATOM 1873 O O . PRO A 1 243 ? 20.418 -28.597 -42.806 1.00 50.38 243 PRO A O 1
ATOM 1876 N N . GLN A 1 244 ? 20.346 -26.355 -42.750 1.00 45.25 244 GLN A N 1
ATOM 1877 C CA . GLN A 1 244 ? 21.730 -26.202 -42.291 1.00 45.25 244 GLN A CA 1
ATOM 1878 C C . GLN A 1 244 ? 21.843 -26.387 -40.771 1.00 45.25 244 GLN A C 1
ATOM 1880 O O . GLN A 1 244 ? 20.965 -25.979 -40.009 1.00 45.25 244 GLN A O 1
ATOM 1885 N N . GLU A 1 245 ? 22.950 -26.990 -40.346 1.00 38.31 245 GLU A N 1
ATOM 1886 C CA . GLU A 1 245 ? 23.285 -27.234 -38.944 1.00 38.31 245 GLU A CA 1
ATOM 1887 C C . GLU A 1 245 ? 23.585 -25.931 -38.185 1.00 38.31 245 GLU A C 1
ATOM 1889 O O . GLU A 1 245 ? 24.202 -25.006 -38.714 1.00 38.31 245 GLU A O 1
ATOM 1894 N N . ALA A 1 246 ? 23.209 -25.889 -36.905 1.00 51.62 246 ALA A N 1
ATOM 1895 C CA . ALA A 1 246 ? 23.717 -24.906 -35.952 1.00 51.62 246 ALA A CA 1
ATOM 1896 C C . ALA A 1 246 ? 24.791 -25.582 -35.077 1.00 51.62 246 ALA A C 1
ATOM 1898 O O . ALA A 1 246 ? 24.511 -26.646 -34.517 1.0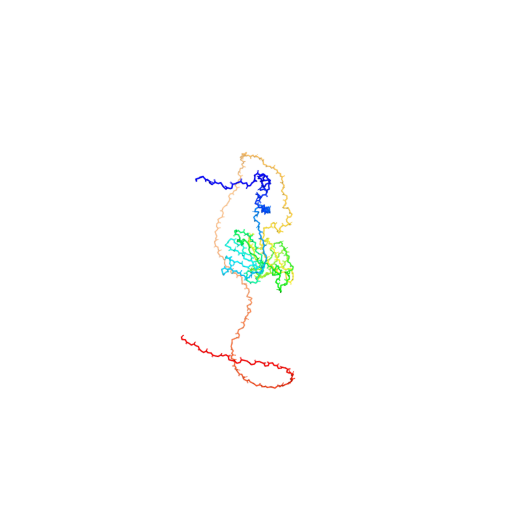0 51.62 246 ALA A O 1
ATOM 1899 N N . PRO A 1 247 ? 26.005 -25.014 -34.942 1.00 57.97 247 PRO A N 1
ATOM 1900 C CA . PRO A 1 247 ? 27.074 -25.645 -34.177 1.00 57.97 247 PRO A CA 1
ATOM 1901 C C . PRO A 1 247 ? 26.754 -25.693 -32.678 1.00 57.97 247 PRO A C 1
ATOM 1903 O O . PRO A 1 247 ? 26.151 -24.778 -32.115 1.00 57.97 247 PRO A O 1
ATOM 1906 N N . HIS A 1 248 ? 27.198 -26.769 -32.030 1.00 45.94 248 HIS A N 1
ATOM 1907 C CA . HIS A 1 248 ? 27.075 -26.959 -30.588 1.00 45.94 248 HIS A CA 1
ATOM 1908 C C . HIS A 1 248 ? 27.870 -25.895 -29.811 1.00 45.94 248 HIS A C 1
ATOM 1910 O O . HIS A 1 248 ? 28.978 -25.534 -30.200 1.00 45.94 248 HIS A O 1
ATOM 1916 N N . ALA A 1 249 ? 27.330 -25.466 -28.668 1.00 41.19 249 ALA A N 1
ATOM 1917 C CA . ALA A 1 249 ? 28.047 -24.715 -27.639 1.00 41.19 249 ALA A CA 1
ATOM 1918 C C . ALA A 1 249 ? 27.954 -25.480 -26.308 1.00 41.19 249 ALA A C 1
ATOM 1920 O O . ALA A 1 249 ? 26.922 -26.091 -26.014 1.00 41.19 249 ALA A O 1
ATOM 1921 N N . GLU A 1 250 ? 29.041 -25.500 -25.538 1.00 38.78 250 GLU A N 1
ATOM 1922 C CA . GLU A 1 250 ? 29.217 -26.451 -24.436 1.00 38.78 250 GLU A CA 1
ATOM 1923 C C . GLU A 1 250 ? 28.340 -26.178 -23.202 1.00 38.78 250 GLU A C 1
ATOM 1925 O O . GLU A 1 250 ? 28.032 -25.038 -22.849 1.00 38.78 250 GLU A O 1
ATOM 1930 N N . GLN A 1 251 ? 27.995 -27.254 -22.488 1.00 49.62 251 GLN A N 1
ATOM 1931 C CA . GLN A 1 251 ? 27.458 -27.181 -21.130 1.00 49.62 251 GLN A CA 1
ATOM 1932 C C . GLN A 1 251 ? 28.607 -27.346 -20.120 1.00 49.62 251 GLN A C 1
ATOM 1934 O O . GLN A 1 251 ? 29.332 -28.338 -20.208 1.00 49.62 251 GLN A O 1
ATOM 1939 N N . PRO A 1 252 ? 28.778 -26.439 -19.139 1.00 52.72 252 PRO A N 1
ATOM 1940 C CA . PRO A 1 252 ? 29.776 -26.617 -18.091 1.00 52.72 252 PRO A CA 1
ATOM 1941 C C . PRO A 1 252 ? 29.353 -27.753 -17.153 1.00 52.72 252 PRO A C 1
ATOM 1943 O O . PRO A 1 252 ? 28.326 -27.659 -16.473 1.00 52.72 252 PRO A O 1
ATOM 1946 N N . HIS A 1 253 ? 30.141 -28.829 -17.113 1.00 40.16 253 HIS A N 1
ATOM 1947 C CA . HIS A 1 253 ? 29.888 -29.943 -16.203 1.00 40.16 253 HIS A CA 1
ATOM 1948 C C . HIS A 1 253 ? 30.249 -29.563 -14.761 1.00 40.16 253 HIS A C 1
ATOM 1950 O O . HIS A 1 253 ? 31.242 -28.871 -14.522 1.00 40.16 253 HIS A O 1
ATOM 1956 N N . TRP A 1 254 ? 29.452 -30.035 -13.804 1.00 44.31 254 TRP A N 1
ATOM 1957 C CA . TRP A 1 254 ? 29.701 -29.860 -12.376 1.00 44.31 254 TRP A CA 1
ATOM 1958 C C . TRP A 1 254 ? 30.004 -31.216 -11.747 1.00 44.31 254 TRP A C 1
ATOM 1960 O O . TRP A 1 254 ? 29.099 -32.026 -11.540 1.00 44.31 254 TRP A O 1
ATOM 1970 N N . ASP A 1 255 ? 31.282 -31.445 -11.449 1.00 44.84 255 ASP A N 1
ATOM 1971 C CA . ASP A 1 255 ? 31.734 -32.612 -10.695 1.00 44.84 255 ASP A CA 1
ATOM 1972 C C . ASP A 1 255 ? 31.039 -32.703 -9.333 1.00 44.84 255 ASP A C 1
ATOM 1974 O O . ASP A 1 255 ? 30.833 -31.704 -8.640 1.00 44.84 255 ASP A O 1
ATOM 1978 N N . SER A 1 256 ? 30.715 -33.930 -8.929 1.00 44.97 256 SER A N 1
ATOM 1979 C CA . SER A 1 256 ? 30.143 -34.246 -7.619 1.00 44.97 256 SER A CA 1
ATOM 1980 C C . SER A 1 256 ? 31.027 -35.259 -6.887 1.00 44.97 256 SER A C 1
ATOM 1982 O O . SER A 1 256 ? 30.981 -36.442 -7.222 1.00 44.97 256 SER A O 1
ATOM 1984 N N . PRO A 1 257 ? 31.803 -34.844 -5.870 1.00 53.28 257 PRO A N 1
ATOM 1985 C CA . PRO A 1 257 ? 32.506 -35.771 -4.989 1.00 53.28 257 PRO A CA 1
ATOM 1986 C C . PRO A 1 257 ? 31.557 -36.314 -3.910 1.00 53.28 257 PRO A C 1
ATOM 1988 O O . PRO A 1 257 ? 31.031 -35.555 -3.094 1.00 53.28 257 PRO A O 1
ATOM 1991 N N . SER A 1 258 ? 31.353 -37.630 -3.877 1.00 51.09 258 SER A N 1
ATOM 1992 C CA . SER A 1 258 ? 30.636 -38.327 -2.804 1.00 51.09 258 SER A CA 1
ATOM 1993 C C . SER A 1 258 ? 31.613 -39.015 -1.843 1.00 51.09 258 SER A C 1
ATOM 1995 O O . SER A 1 258 ? 32.550 -39.657 -2.291 1.00 51.09 258 SER A O 1
ATOM 1997 N N . HIS A 1 259 ? 31.347 -38.889 -0.535 1.00 48.00 259 HIS A N 1
ATOM 1998 C CA . HIS A 1 259 ? 31.841 -39.703 0.595 1.00 48.00 259 HIS A CA 1
ATOM 1999 C C . HIS A 1 259 ? 33.301 -40.216 0.613 1.00 48.00 259 HIS A C 1
ATOM 2001 O O . HIS A 1 259 ? 33.669 -41.068 -0.185 1.00 48.00 259 HIS A O 1
ATOM 2007 N N . GLN A 1 260 ? 34.010 -39.961 1.725 1.00 41.41 260 GLN A N 1
ATOM 2008 C CA . GLN A 1 260 ? 34.234 -41.025 2.728 1.00 41.41 260 GLN A CA 1
ATOM 2009 C C . GLN A 1 260 ? 34.763 -40.513 4.086 1.00 41.41 260 GLN A C 1
ATOM 2011 O O . GLN A 1 260 ? 35.552 -39.579 4.154 1.00 41.41 260 GLN A O 1
ATOM 2016 N N . ASP A 1 261 ? 34.253 -41.169 5.131 1.00 39.50 261 ASP A N 1
ATOM 2017 C CA . ASP A 1 261 ? 34.844 -41.564 6.420 1.00 39.50 261 ASP A CA 1
ATOM 2018 C C . ASP A 1 261 ? 35.514 -40.573 7.400 1.00 39.50 261 ASP A C 1
ATOM 2020 O O . ASP A 1 261 ? 36.291 -39.681 7.077 1.00 39.50 261 ASP A O 1
ATOM 2024 N N . SER A 1 262 ? 35.224 -40.820 8.684 1.00 39.94 262 SER A N 1
ATOM 2025 C CA . SER A 1 262 ? 35.972 -40.333 9.855 1.00 39.94 262 SER A CA 1
ATOM 2026 C C . SER A 1 262 ? 37.023 -41.377 10.279 1.00 39.94 262 SER A C 1
ATOM 2028 O O . SER A 1 262 ? 36.933 -42.532 9.859 1.00 39.94 262 SER A O 1
ATOM 2030 N N . PRO A 1 263 ? 37.964 -41.040 11.183 1.00 56.50 263 PRO A N 1
ATOM 2031 C CA . PRO A 1 263 ? 37.669 -41.391 12.576 1.00 56.50 263 PRO A CA 1
ATOM 2032 C C . PRO A 1 263 ? 38.158 -40.407 13.656 1.00 56.50 263 PRO A C 1
ATOM 2034 O O . PRO A 1 263 ? 39.091 -39.628 13.485 1.00 56.50 263 PRO A O 1
ATOM 2037 N N . ASP A 1 264 ? 37.498 -40.550 14.804 1.00 51.97 264 ASP A N 1
ATOM 2038 C CA . ASP A 1 264 ? 37.851 -40.134 16.167 1.00 51.97 264 ASP A CA 1
ATOM 2039 C C . ASP A 1 264 ? 39.361 -40.058 16.498 1.00 51.97 264 ASP A C 1
ATOM 2041 O O . ASP A 1 264 ? 40.124 -40.982 16.199 1.00 51.97 264 ASP A O 1
ATOM 2045 N N . ARG A 1 265 ? 39.759 -38.998 17.227 1.00 44.50 265 ARG A N 1
ATOM 2046 C CA . ARG A 1 265 ? 40.874 -39.070 18.190 1.00 44.50 265 ARG A CA 1
ATOM 2047 C C . ARG A 1 265 ? 40.791 -38.056 19.338 1.00 44.50 265 ARG A C 1
ATOM 2049 O O . ARG A 1 265 ? 41.285 -36.936 19.267 1.00 44.50 265 ARG A O 1
ATOM 2056 N N . SER A 1 266 ? 40.215 -38.526 20.436 1.00 44.31 266 SER A N 1
ATOM 2057 C CA . SER A 1 266 ? 40.510 -38.179 21.836 1.00 44.31 266 SER A CA 1
ATOM 2058 C C . SER A 1 266 ? 41.753 -37.302 22.157 1.00 44.31 266 SER A C 1
ATOM 2060 O O . SER A 1 266 ? 42.887 -37.778 22.079 1.00 44.31 266 SER A O 1
ATOM 2062 N N . GLY A 1 267 ? 41.504 -36.140 22.773 1.00 38.03 267 GLY A N 1
ATOM 2063 C CA . GLY A 1 267 ? 41.979 -35.847 24.139 1.00 38.03 267 GLY A CA 1
ATOM 2064 C C . GLY A 1 267 ? 43.308 -35.101 24.376 1.00 38.03 267 GLY A C 1
ATOM 2065 O O . GLY A 1 267 ? 44.256 -35.204 23.607 1.00 38.03 267 GLY A O 1
ATOM 2066 N N . ARG A 1 268 ? 43.356 -34.488 25.575 1.00 44.84 268 ARG A N 1
ATOM 2067 C CA . ARG A 1 268 ? 44.500 -33.905 26.313 1.00 44.84 268 ARG A CA 1
ATOM 2068 C C . ARG A 1 268 ? 45.063 -32.547 25.871 1.00 44.84 268 ARG A C 1
ATOM 2070 O O . ARG A 1 268 ? 45.102 -32.256 24.685 1.00 44.84 268 ARG A O 1
ATOM 2077 N N . ASP A 1 269 ? 45.591 -31.707 26.772 1.00 47.00 269 ASP A N 1
ATOM 2078 C CA . ASP A 1 269 ? 45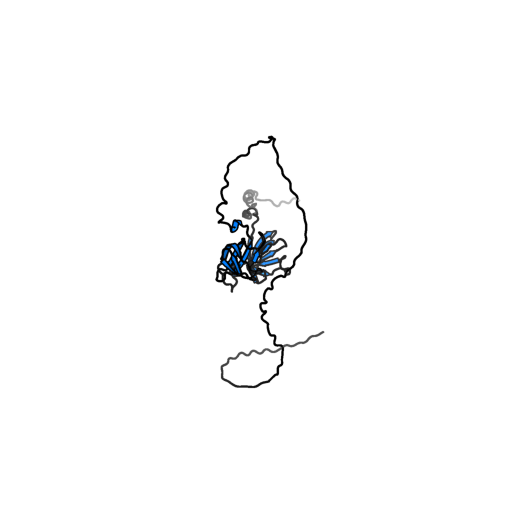.380 -31.554 28.236 1.00 47.00 269 ASP A CA 1
ATOM 2079 C C . ASP A 1 269 ? 45.914 -30.169 28.691 1.00 47.00 269 ASP A C 1
ATOM 2081 O O . ASP A 1 269 ? 46.911 -29.698 28.155 1.00 47.00 269 ASP A O 1
ATOM 2085 N N . ASN A 1 270 ? 45.299 -29.619 29.749 1.00 46.59 270 ASN A N 1
ATOM 2086 C CA . ASN A 1 270 ? 45.888 -28.823 30.846 1.00 46.59 270 ASN A CA 1
ATOM 2087 C C . ASN A 1 270 ? 46.600 -27.443 30.682 1.00 46.59 270 ASN A C 1
ATOM 2089 O O . ASN A 1 270 ? 47.339 -27.176 29.744 1.00 46.59 270 ASN A O 1
ATOM 2093 N N . HIS A 1 271 ? 46.487 -26.687 31.796 1.00 48.50 271 HIS A N 1
ATOM 2094 C CA . HIS A 1 271 ? 47.401 -25.676 32.379 1.00 48.50 271 HIS A CA 1
ATOM 2095 C C . HIS A 1 271 ? 47.524 -24.276 31.711 1.00 48.50 271 HIS A C 1
ATOM 2097 O O . HIS A 1 271 ? 47.608 -24.162 30.494 1.00 48.50 271 HIS A O 1
ATOM 2103 N N . ASP A 1 272 ? 47.579 -23.153 32.456 1.00 47.75 272 ASP A N 1
ATOM 2104 C CA . ASP A 1 272 ? 47.340 -22.943 33.908 1.00 47.75 272 ASP A CA 1
ATOM 2105 C C . ASP A 1 272 ? 47.007 -21.470 34.278 1.00 47.75 272 ASP A C 1
ATOM 2107 O O . ASP A 1 272 ? 46.816 -20.646 33.386 1.00 47.75 272 ASP A O 1
ATOM 2111 N N . GLY A 1 273 ? 46.909 -21.189 35.595 1.00 46.53 273 GLY A N 1
ATOM 2112 C CA . GLY A 1 273 ? 46.585 -19.927 36.306 1.00 46.53 273 GLY A CA 1
ATOM 2113 C C . GLY A 1 273 ? 47.159 -18.598 35.774 1.00 46.53 273 GLY A C 1
ATOM 2114 O O . GLY A 1 273 ? 48.001 -18.554 34.886 1.00 46.53 273 GLY A O 1
ATOM 2115 N N . HIS A 1 274 ? 46.742 -17.428 36.266 1.00 48.16 274 HIS A N 1
ATOM 2116 C CA . HIS A 1 274 ? 46.520 -16.968 37.656 1.00 48.16 274 HIS A CA 1
ATOM 2117 C C . HIS A 1 274 ? 45.819 -15.572 37.599 1.00 48.16 274 HIS A C 1
ATOM 2119 O O . HIS A 1 274 ? 45.734 -15.000 36.515 1.00 48.16 274 HIS A O 1
ATOM 2125 N N . ASP A 1 275 ? 45.358 -14.880 38.653 1.00 53.59 275 ASP A N 1
ATOM 2126 C CA . ASP A 1 275 ? 44.987 -15.223 40.040 1.00 53.59 275 ASP A CA 1
ATOM 2127 C C . ASP A 1 275 ? 44.077 -14.111 40.610 1.00 53.59 275 ASP A C 1
ATOM 2129 O O . ASP A 1 275 ? 44.359 -12.932 40.408 1.00 53.59 275 ASP A O 1
ATOM 2133 N N . GLY A 1 276 ? 43.091 -14.484 41.435 1.00 47.28 276 GLY A N 1
ATOM 2134 C CA . GLY A 1 276 ? 42.497 -13.614 42.466 1.00 47.28 276 GLY A CA 1
ATOM 2135 C C . GLY A 1 276 ? 41.660 -12.384 42.031 1.00 47.28 276 GLY A C 1
ATOM 2136 O O . GLY A 1 276 ? 41.566 -12.044 40.858 1.00 47.28 276 GLY A O 1
ATOM 2137 N N . LYS A 1 277 ? 41.002 -11.681 42.967 1.00 49.44 277 LYS A N 1
ATOM 2138 C CA . LYS A 1 277 ? 40.735 -12.048 44.373 1.00 49.44 277 LYS A CA 1
ATOM 2139 C C . LYS A 1 277 ? 39.592 -11.213 44.992 1.00 49.44 277 LYS A C 1
ATOM 2141 O O . LYS A 1 277 ? 39.120 -10.258 44.386 1.00 49.44 277 LYS A O 1
ATOM 2146 N N . ASP A 1 278 ? 39.272 -11.583 46.232 1.00 50.59 278 ASP A N 1
ATOM 2147 C CA . ASP A 1 278 ? 38.570 -10.849 47.293 1.00 50.59 278 ASP A CA 1
ATOM 2148 C C . ASP A 1 278 ? 37.041 -11.007 47.411 1.00 50.59 278 ASP A C 1
ATOM 2150 O O . ASP A 1 278 ? 36.276 -11.050 46.448 1.00 50.59 278 ASP A O 1
ATOM 2154 N N . ASP A 1 279 ? 36.629 -11.174 48.670 1.00 57.06 279 ASP A N 1
ATOM 2155 C CA . ASP A 1 279 ? 35.315 -11.626 49.120 1.00 57.06 279 ASP A CA 1
ATOM 2156 C C . ASP A 1 279 ? 34.304 -10.479 49.297 1.00 57.06 279 ASP A C 1
ATOM 2158 O O . ASP A 1 279 ? 34.687 -9.318 49.431 1.00 57.06 279 ASP A O 1
ATOM 2162 N N . HIS A 1 280 ? 33.025 -10.818 49.506 1.00 51.69 280 HIS A N 1
ATOM 2163 C CA . HIS A 1 280 ? 32.388 -10.552 50.810 1.00 51.69 280 HIS A CA 1
ATOM 2164 C C . HIS A 1 280 ? 31.158 -11.445 51.057 1.00 51.69 280 HIS A C 1
ATOM 2166 O O . HIS A 1 280 ? 30.642 -12.107 50.158 1.00 51.69 280 HIS A O 1
ATOM 2172 N N . SER A 1 281 ? 30.746 -11.537 52.324 1.00 53.22 281 SER A N 1
ATOM 2173 C CA . SER A 1 281 ? 29.873 -12.593 52.848 1.00 53.22 281 SER A CA 1
ATOM 2174 C C . SER A 1 281 ? 28.373 -12.263 52.830 1.00 53.22 281 SER A C 1
ATOM 2176 O O . SER A 1 281 ? 27.963 -11.107 52.880 1.00 53.22 281 SER A O 1
ATOM 2178 N N . GLY A 1 282 ? 27.535 -13.309 52.808 1.00 45.69 282 GLY A N 1
ATOM 2179 C CA . GLY A 1 282 ? 26.073 -13.175 52.809 1.00 45.69 282 GLY A CA 1
ATOM 2180 C C . GLY A 1 282 ? 25.327 -14.495 53.026 1.00 45.69 282 GLY A C 1
ATOM 2181 O O . GLY A 1 282 ? 24.614 -14.952 52.138 1.00 45.69 282 GLY A O 1
ATOM 2182 N N . ARG A 1 283 ? 25.493 -15.136 54.193 1.00 51.75 283 ARG A N 1
ATOM 2183 C CA . ARG A 1 283 ? 24.656 -16.292 54.577 1.00 51.75 283 ARG A CA 1
ATOM 2184 C C . ARG A 1 283 ? 23.218 -15.850 54.844 1.00 51.75 283 ARG A C 1
ATOM 2186 O O . ARG A 1 283 ? 23.019 -14.862 55.547 1.00 51.75 283 ARG A O 1
ATOM 2193 N N . ASN A 1 284 ? 22.248 -16.674 54.450 1.00 52.19 284 ASN A N 1
ATOM 2194 C CA . ASN A 1 284 ? 21.058 -16.877 55.276 1.00 52.19 284 ASN A CA 1
ATOM 2195 C C . ASN A 1 284 ? 20.444 -18.265 55.018 1.00 52.19 284 ASN A C 1
ATOM 2197 O O . ASN A 1 284 ? 19.895 -18.522 53.949 1.00 52.19 284 ASN A O 1
ATOM 2201 N N . ASP A 1 285 ? 20.554 -19.162 55.996 1.00 59.44 285 ASP A N 1
ATOM 2202 C CA . ASP A 1 285 ? 19.942 -20.492 55.971 1.00 59.44 285 ASP A CA 1
ATOM 2203 C C . ASP A 1 285 ? 18.517 -20.428 56.532 1.00 59.44 285 ASP A C 1
ATOM 2205 O O . ASP A 1 285 ? 18.346 -19.937 57.642 1.00 59.44 285 ASP A O 1
ATOM 2209 N N . HIS A 1 286 ? 17.512 -21.009 55.860 1.00 54.12 286 HIS A N 1
AT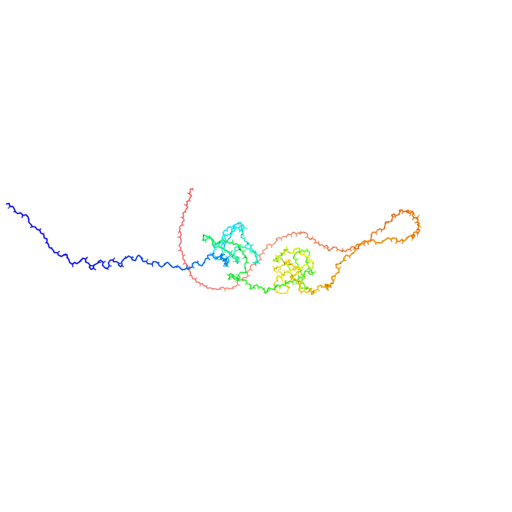OM 2210 C CA . HIS A 1 286 ? 16.306 -21.504 56.553 1.00 54.12 286 HIS A CA 1
ATOM 2211 C C . HIS A 1 286 ? 15.605 -22.679 55.838 1.00 54.12 286 HIS A C 1
ATOM 2213 O O . HIS A 1 286 ? 14.583 -22.560 55.171 1.00 54.12 286 HIS A O 1
ATOM 2219 N N . ARG A 1 287 ? 16.220 -23.849 56.030 1.00 52.75 287 ARG A N 1
ATOM 2220 C CA . ARG A 1 287 ? 15.648 -25.193 56.256 1.00 52.75 287 ARG A CA 1
ATOM 2221 C C . ARG A 1 287 ? 14.105 -25.365 56.243 1.00 52.75 287 ARG A C 1
ATOM 2223 O O . ARG A 1 287 ? 13.421 -24.750 57.053 1.00 52.75 287 ARG A O 1
ATOM 2230 N N . SER A 1 288 ? 13.655 -26.430 55.554 1.00 51.59 288 SER A N 1
ATOM 2231 C CA . SER A 1 288 ? 12.406 -27.222 55.766 1.00 51.59 288 SER A CA 1
ATOM 2232 C C . SER A 1 288 ? 11.051 -26.509 55.536 1.00 51.59 288 SER A C 1
ATOM 2234 O O . SER A 1 288 ? 10.890 -25.350 55.875 1.00 51.59 288 SER A O 1
ATOM 2236 N N . HIS A 1 289 ? 10.019 -27.146 54.967 1.00 51.00 289 HIS A N 1
ATOM 2237 C CA . HIS A 1 289 ? 9.589 -28.534 55.197 1.00 51.00 289 HIS A CA 1
ATOM 2238 C C . HIS A 1 289 ? 9.314 -29.381 53.940 1.00 51.00 289 HIS A C 1
ATOM 2240 O O . HIS A 1 289 ? 9.329 -28.903 52.809 1.00 51.00 289 HIS A O 1
ATOM 2246 N N . ARG A 1 290 ? 9.085 -30.673 54.190 1.00 59.12 290 ARG A N 1
ATOM 2247 C CA . ARG A 1 290 ? 8.739 -31.739 53.244 1.00 59.12 290 ARG A CA 1
ATOM 2248 C C . ARG A 1 290 ? 7.461 -32.392 53.752 1.00 59.12 290 ARG A C 1
ATOM 2250 O O . ARG A 1 290 ? 7.428 -32.731 54.931 1.00 59.12 290 ARG A O 1
ATOM 2257 N N . GLU A 1 291 ? 6.501 -32.653 52.875 1.00 55.75 291 GLU A N 1
ATOM 2258 C CA . GLU A 1 291 ? 5.459 -33.646 53.140 1.00 55.75 291 GLU A CA 1
ATOM 2259 C C . GLU A 1 291 ? 4.942 -34.225 51.818 1.00 55.75 291 GLU A C 1
ATOM 2261 O O . GLU A 1 291 ? 4.651 -33.495 50.871 1.00 55.75 291 GLU A O 1
ATOM 2266 N N . ASP A 1 292 ? 4.912 -35.552 51.746 1.00 66.69 292 ASP A N 1
ATOM 2267 C CA . ASP A 1 292 ? 4.331 -36.317 50.649 1.00 66.69 292 ASP A CA 1
ATOM 2268 C C . ASP A 1 292 ? 2.825 -36.478 50.909 1.00 66.69 292 ASP A C 1
ATOM 2270 O O . ASP A 1 292 ? 2.434 -36.750 52.040 1.00 66.69 292 ASP A O 1
ATOM 2274 N N . HIS A 1 293 ? 1.986 -36.432 49.871 1.00 58.09 293 HIS A N 1
ATOM 2275 C CA . HIS A 1 293 ? 0.725 -37.176 49.895 1.00 58.09 293 HIS A CA 1
ATOM 2276 C C . HIS A 1 293 ? 0.360 -37.690 48.503 1.00 58.09 293 HIS A C 1
ATOM 2278 O O . HIS A 1 293 ? 0.255 -36.932 47.538 1.00 58.09 293 HIS A O 1
ATOM 2284 N N . ARG A 1 294 ? 0.164 -39.006 48.428 1.00 63.28 294 ARG A N 1
ATOM 2285 C CA . ARG A 1 294 ? -0.645 -39.671 47.406 1.00 63.28 294 ARG A CA 1
ATOM 2286 C C . ARG A 1 294 ? -1.979 -40.035 48.048 1.00 63.28 294 ARG A C 1
ATOM 2288 O O . ARG A 1 294 ? -1.991 -40.320 49.244 1.00 63.28 294 ARG A O 1
ATOM 2295 N N . ASP A 1 295 ? -3.015 -40.081 47.226 1.00 68.38 295 ASP A N 1
ATOM 2296 C CA . ASP A 1 295 ? -3.895 -41.242 47.036 1.00 68.38 295 ASP A CA 1
ATOM 2297 C C . ASP A 1 295 ? -4.351 -41.237 45.560 1.00 68.38 295 ASP A C 1
ATOM 2299 O O . ASP A 1 295 ? -4.389 -40.125 44.976 1.00 68.38 295 ASP A O 1
#

Sequence (295 aa):
MKQRIHLSRPKQALTLALLLFSLLALFPGMASADSSVQAPMERRRASWRGVISAMPAGGRSGVWVIGGREFVATSRTRLKQKHGPLGVGVCAEVKYRTIQGVNRAYKIESDYDSACGLPGTQPPAPTGEVKGTIDSMPAGRYGVWIINGVSYSADSQTRFRMRHGRFAIGRCVEVKYADGNPRVALKISTERDRKCNRFVSQPVGWDDSPAHRDSSNDSRRDDRSGVDDAHRDNSSTWDNSSPQEAPHAEQPHWDSPSHQDSPDRSGRDNHDGHDGKDDHSGRNDHRSHREDHRD

Radius of gyration: 46.88 Å; chains: 1; bounding box: 124×78×167 Å